Protein AF-A0A7U6KQ03-F1 (afdb_monomer_lite)

Foldseek 3Di:
DDDDDDDDDDDDDDDDDDDDDDPDDPPDPDDADADADDDDDDDDDDDDDDDDDDDDDDDPDDPDPPPPDPPDPPDDFLLNVCLVVLEAEEEEEDFQAQWDDDPNDIDHVNVVLVVVLSVVVRGHYHYHYDPADLVSLVCQQVSVGAKYWDLDDPVSCVVSQKDKDFLLCADDPVQVVVRHDRRGIIIGNHCPRPSNVSSVVSSVD

pLDDT: mean 77.0, std 21.8, range [36.91, 98.31]

Secondary structure (DSSP, 8-state):
-PPP------------------------------------------PPP------------------SS--------HHHHHHHHTEEEEEE--BTTTBEEETTE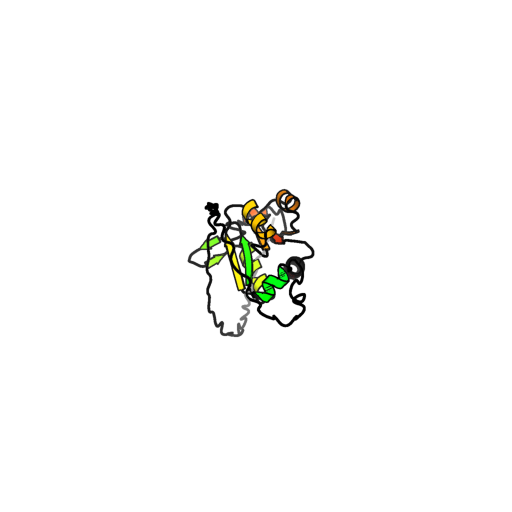EE-HHHHHHHHHHHHHT-EEEEEE-SSHHHHHHHHHHTS-SEEEE---HHHHHHTT-EEEESS-S--HHHHHTT--TT-EEEES-TTSHHHHHHHHHTT-

Structure (mmCIF, N/CA/C/O backbone):
data_AF-A0A7U6KQ03-F1
#
_entry.id   AF-A0A7U6KQ03-F1
#
loop_
_atom_site.group_PDB
_atom_site.id
_atom_site.type_symbol
_atom_site.label_atom_id
_atom_site.label_alt_id
_atom_site.label_comp_id
_atom_site.label_asym_id
_atom_site.label_entity_id
_atom_site.label_seq_id
_atom_site.pdbx_PDB_ins_code
_atom_site.Cartn_x
_atom_site.Cartn_y
_atom_site.Cartn_z
_atom_site.occupancy
_atom_site.B_iso_or_equiv
_atom_site.auth_seq_id
_atom_site.auth_comp_id
_atom_site.auth_asym_id
_atom_site.auth_atom_id
_atom_site.pdbx_PDB_model_num
ATOM 1 N N . MET A 1 1 ? 67.851 2.378 -6.849 1.00 46.31 1 MET A N 1
ATOM 2 C CA . MET A 1 1 ? 66.452 2.675 -6.464 1.00 46.31 1 MET A CA 1
ATOM 3 C C . MET A 1 1 ? 65.839 1.416 -5.860 1.00 46.31 1 MET A C 1
ATOM 5 O O . MET A 1 1 ? 65.639 0.449 -6.582 1.00 46.31 1 MET A O 1
ATOM 9 N N . GLN A 1 2 ? 65.655 1.376 -4.538 1.00 44.69 2 GLN A N 1
ATOM 10 C CA . GLN A 1 2 ? 65.170 0.197 -3.804 1.00 44.69 2 GLN A CA 1
ATOM 11 C C . GLN A 1 2 ? 63.632 0.192 -3.748 1.00 44.69 2 GLN A C 1
ATOM 13 O O . GLN A 1 2 ? 63.026 1.208 -3.416 1.00 44.69 2 GLN A O 1
ATOM 18 N N . ARG A 1 3 ? 62.999 -0.939 -4.092 1.00 46.19 3 ARG A N 1
ATOM 19 C CA . ARG A 1 3 ? 61.542 -1.139 -4.012 1.00 46.19 3 ARG A CA 1
ATOM 20 C C . ARG A 1 3 ? 61.177 -1.735 -2.653 1.00 46.19 3 ARG A C 1
ATOM 22 O O . ARG A 1 3 ? 61.568 -2.858 -2.350 1.00 46.19 3 ARG A O 1
ATOM 29 N N . ILE A 1 4 ? 60.405 -0.997 -1.863 1.00 55.28 4 ILE A N 1
ATOM 30 C CA . ILE A 1 4 ? 59.829 -1.466 -0.600 1.00 55.28 4 ILE A CA 1
ATOM 31 C C . ILE A 1 4 ? 58.509 -2.178 -0.921 1.00 55.28 4 ILE A C 1
ATOM 33 O O . ILE A 1 4 ? 57.612 -1.587 -1.516 1.00 55.28 4 ILE A O 1
ATOM 37 N N . THR A 1 5 ? 58.391 -3.450 -0.541 1.00 54.12 5 THR A N 1
ATOM 38 C CA . THR A 1 5 ? 57.134 -4.213 -0.580 1.00 54.12 5 THR A CA 1
ATOM 39 C C . THR A 1 5 ? 56.598 -4.355 0.840 1.00 54.12 5 THR A C 1
ATOM 41 O O . THR A 1 5 ? 57.303 -4.801 1.742 1.00 54.12 5 THR A O 1
ATOM 44 N N . TYR A 1 6 ? 55.347 -3.953 1.059 1.00 42.94 6 TYR A N 1
ATOM 45 C CA . TYR A 1 6 ? 54.658 -4.116 2.336 1.00 42.94 6 TYR A CA 1
ATOM 46 C C . TYR A 1 6 ? 53.922 -5.461 2.359 1.00 42.94 6 TYR A C 1
ATOM 48 O O . TYR A 1 6 ? 53.115 -5.773 1.486 1.00 42.94 6 TYR A O 1
ATOM 56 N N . ARG A 1 7 ? 54.207 -6.276 3.379 1.00 49.69 7 ARG A N 1
ATOM 57 C CA . ARG A 1 7 ? 53.539 -7.554 3.650 1.00 49.69 7 ARG A CA 1
ATOM 58 C C . ARG A 1 7 ? 52.494 -7.332 4.741 1.00 49.69 7 ARG A C 1
ATOM 60 O O . ARG A 1 7 ? 52.849 -7.157 5.904 1.00 49.69 7 ARG A O 1
ATOM 67 N N . VAL A 1 8 ? 51.214 -7.347 4.381 1.00 49.69 8 VAL A N 1
ATOM 68 C CA . VAL A 1 8 ? 50.107 -7.280 5.348 1.00 49.69 8 VAL A CA 1
ATOM 69 C C . VAL A 1 8 ? 49.938 -8.654 6.007 1.00 49.69 8 VAL A C 1
ATOM 71 O O . VAL A 1 8 ? 49.697 -9.651 5.329 1.00 49.69 8 VAL A O 1
ATOM 74 N N . LYS A 1 9 ? 50.090 -8.722 7.336 1.00 41.62 9 LYS A N 1
ATOM 75 C CA . LYS A 1 9 ? 49.732 -9.890 8.158 1.00 41.62 9 LYS A CA 1
ATOM 76 C C . LYS A 1 9 ? 48.248 -9.795 8.526 1.00 41.62 9 LYS A C 1
ATOM 78 O O . LYS A 1 9 ? 47.875 -8.948 9.330 1.00 41.62 9 LYS A O 1
ATOM 83 N N . GLY A 1 10 ? 47.414 -10.668 7.964 1.00 45.34 10 GLY A N 1
ATOM 84 C CA . GLY A 1 10 ? 46.044 -10.881 8.434 1.00 45.34 10 GLY A CA 1
ATOM 85 C C . GLY A 1 10 ? 46.040 -11.753 9.690 1.00 45.34 10 GLY A C 1
ATOM 86 O O . GLY A 1 10 ? 46.499 -12.891 9.647 1.00 45.34 10 GLY A O 1
ATOM 87 N N . SER A 1 11 ? 45.545 -11.216 10.806 1.00 42.62 11 SER A N 1
ATOM 88 C CA . SER A 1 11 ? 45.249 -11.975 12.026 1.00 42.62 11 SER A CA 1
ATOM 89 C C . SER A 1 11 ? 43.766 -12.337 12.019 1.00 42.62 11 SER A C 1
ATOM 91 O O . SER A 1 11 ? 42.910 -11.462 12.136 1.00 42.62 11 SER A O 1
ATOM 93 N N . ALA A 1 12 ? 43.455 -13.620 11.840 1.00 50.62 12 ALA A N 1
ATOM 94 C CA . ALA A 1 12 ? 42.107 -14.154 11.977 1.00 50.62 12 ALA A CA 1
ATOM 95 C C . ALA A 1 12 ? 41.891 -14.589 13.433 1.00 50.62 12 ALA A C 1
ATOM 97 O O . ALA A 1 12 ? 42.290 -15.683 13.828 1.00 50.62 12 ALA A O 1
ATOM 98 N N . GLN A 1 13 ? 41.259 -13.736 14.240 1.00 46.91 13 GLN A N 1
ATOM 99 C CA . GLN A 1 13 ? 40.722 -14.132 15.542 1.00 46.91 13 GLN A CA 1
ATOM 100 C C . GLN A 1 13 ? 39.220 -14.376 15.406 1.00 46.91 13 GLN A C 1
ATOM 102 O O . GLN A 1 13 ? 38.422 -13.457 15.236 1.00 46.91 13 GLN A O 1
ATOM 107 N N . GLY A 1 14 ? 38.854 -15.658 15.438 1.00 45.94 14 GLY A N 1
ATOM 108 C CA . GLY A 1 14 ? 37.476 -16.124 15.395 1.00 45.94 14 GLY A CA 1
ATOM 109 C C . GLY A 1 14 ? 36.699 -15.717 16.645 1.00 45.94 14 GLY A C 1
ATOM 110 O O . GLY A 1 14 ? 37.046 -16.098 17.761 1.00 45.94 14 GLY A O 1
ATOM 111 N N . ALA A 1 15 ? 35.601 -14.993 16.445 1.00 42.97 15 ALA A N 1
ATOM 112 C CA . ALA A 1 15 ? 34.618 -14.720 17.482 1.00 42.97 15 ALA A CA 1
ATOM 113 C C . ALA A 1 15 ? 33.472 -15.742 17.383 1.00 42.97 15 ALA A C 1
ATOM 115 O O . ALA A 1 15 ? 32.579 -15.622 16.545 1.00 42.97 15 ALA A O 1
ATOM 116 N N . LYS A 1 16 ? 33.485 -16.755 18.259 1.00 46.78 16 LYS A N 1
ATOM 117 C CA . LYS A 1 16 ? 32.329 -17.634 18.503 1.00 46.78 16 LYS A CA 1
ATOM 118 C C . LYS A 1 16 ? 31.210 -16.812 19.155 1.00 46.78 16 LYS A C 1
ATOM 120 O O . LYS A 1 16 ? 31.248 -16.570 20.359 1.00 46.78 16 LYS A O 1
ATOM 125 N N . ARG A 1 17 ? 30.197 -16.398 18.389 1.00 49.91 17 ARG A N 1
ATOM 126 C CA . ARG A 1 17 ? 28.953 -15.846 18.950 1.00 49.91 17 ARG A CA 1
ATOM 127 C C . ARG A 1 17 ? 27.981 -16.987 19.253 1.00 49.91 17 ARG A C 1
ATOM 129 O O . ARG A 1 17 ? 27.523 -17.677 18.350 1.00 49.91 17 ARG A O 1
ATOM 136 N N . ARG A 1 18 ? 27.693 -17.187 20.543 1.00 49.22 18 ARG A N 1
ATOM 137 C CA . ARG A 1 18 ? 26.608 -18.049 21.031 1.00 49.22 18 ARG A CA 1
ATOM 138 C C . ARG A 1 18 ? 25.275 -17.486 20.536 1.00 49.22 18 ARG A C 1
ATOM 140 O O . ARG A 1 18 ? 24.886 -16.393 20.935 1.00 49.22 18 ARG A O 1
ATOM 147 N N . ILE A 1 19 ? 24.583 -18.236 19.685 1.00 52.78 19 ILE A N 1
ATOM 148 C CA . ILE A 1 19 ? 23.190 -17.975 19.328 1.00 52.78 19 ILE A CA 1
ATOM 149 C C . ILE A 1 19 ? 22.332 -18.800 20.284 1.00 52.78 19 ILE A C 1
ATOM 151 O O . ILE A 1 19 ? 22.191 -20.007 20.132 1.00 52.78 19 ILE A O 1
ATOM 155 N N . SER A 1 20 ? 21.786 -18.142 21.298 1.00 51.62 20 SER A N 1
ATOM 156 C CA . SER A 1 20 ? 20.699 -18.681 22.110 1.00 51.62 20 SER A CA 1
ATOM 157 C C . SER A 1 20 ? 19.614 -17.618 22.198 1.00 51.62 20 SER A C 1
ATOM 159 O O . SER A 1 20 ? 19.605 -16.805 23.118 1.00 51.62 20 SER A O 1
ATOM 161 N N . HIS A 1 21 ? 18.724 -17.600 21.207 1.00 52.50 21 HIS A N 1
ATOM 162 C CA . HIS A 1 21 ? 17.460 -16.880 21.288 1.00 52.50 21 HIS A CA 1
ATOM 163 C C . HIS A 1 21 ? 16.314 -17.826 20.925 1.00 52.50 21 HIS A C 1
ATOM 165 O O . HIS A 1 21 ? 16.107 -18.188 19.775 1.00 52.50 21 HIS A O 1
ATOM 171 N N . LEU A 1 22 ? 15.613 -18.235 21.983 1.00 52.00 22 LEU A N 1
ATOM 172 C CA . LEU A 1 22 ? 14.156 -18.268 22.075 1.00 52.00 22 LEU A CA 1
ATOM 173 C C . LEU A 1 22 ? 13.425 -18.922 20.894 1.00 52.00 22 LEU A C 1
ATOM 175 O O . LEU A 1 22 ? 12.918 -18.261 19.991 1.00 52.00 22 LEU A O 1
ATOM 179 N N . LEU A 1 23 ? 13.258 -20.240 20.998 1.00 52.03 23 LEU A N 1
ATOM 180 C CA . LEU A 1 23 ? 12.181 -20.963 20.330 1.00 52.03 23 LEU A CA 1
ATOM 181 C C . LEU A 1 23 ? 10.837 -20.463 20.887 1.00 52.03 23 LEU A C 1
ATOM 183 O O . LEU A 1 23 ? 10.362 -20.932 21.919 1.00 52.03 23 LEU A O 1
ATOM 187 N N . ARG A 1 24 ? 10.233 -19.480 20.214 1.00 47.88 24 ARG A N 1
ATOM 188 C CA . ARG A 1 24 ? 8.837 -19.087 20.433 1.00 47.88 24 ARG A CA 1
ATOM 189 C C . ARG A 1 24 ? 7.956 -19.990 19.559 1.00 47.88 24 ARG A C 1
ATOM 191 O O . ARG A 1 24 ? 8.130 -19.979 18.340 1.00 47.88 24 ARG A O 1
ATOM 198 N N . PRO A 1 25 ? 7.022 -20.774 20.121 1.00 42.50 25 PRO A N 1
ATOM 199 C CA . PRO A 1 25 ? 6.148 -21.615 19.314 1.00 42.50 25 PRO A CA 1
ATOM 200 C C . PRO A 1 25 ? 5.133 -20.733 18.576 1.00 42.50 25 PRO A C 1
ATOM 202 O O . PRO A 1 25 ? 4.207 -20.185 19.171 1.00 42.50 25 PRO A O 1
ATOM 205 N N . SER A 1 26 ? 5.325 -20.582 17.265 1.00 45.88 26 SER A N 1
ATOM 206 C CA . SER A 1 26 ? 4.352 -19.967 16.365 1.00 45.88 26 SER A CA 1
ATOM 207 C C . SER A 1 26 ? 3.216 -20.961 16.129 1.00 45.88 26 SER A C 1
ATOM 209 O O . SER A 1 26 ? 3.353 -21.912 15.360 1.00 45.88 26 SER A O 1
ATOM 211 N N . LYS A 1 27 ? 2.081 -20.765 16.805 1.00 44.09 27 LYS A N 1
ATOM 212 C CA . LYS A 1 27 ? 0.822 -21.412 16.422 1.00 44.09 27 LYS A CA 1
ATOM 213 C C . LYS A 1 27 ? 0.292 -20.704 15.171 1.00 44.09 27 LYS A C 1
ATOM 215 O O . LYS A 1 27 ? -0.550 -19.821 15.256 1.00 44.09 27 LYS A O 1
ATOM 220 N N . ARG A 1 28 ? 0.857 -21.058 14.014 1.00 42.09 28 ARG A N 1
ATOM 221 C CA . ARG A 1 28 ? 0.379 -20.663 12.683 1.00 42.09 28 ARG A CA 1
ATOM 222 C C . ARG A 1 28 ? -0.914 -21.411 12.367 1.00 42.09 28 ARG A C 1
ATOM 224 O O . ARG A 1 28 ? -0.893 -22.626 12.204 1.00 42.09 28 ARG A O 1
ATOM 231 N N . LEU A 1 29 ? -2.001 -20.674 12.193 1.00 43.81 29 LEU A N 1
ATOM 232 C CA . LEU A 1 29 ? -3.137 -21.089 11.375 1.00 43.81 29 LEU A CA 1
ATOM 233 C C . LEU A 1 29 ? -3.261 -20.029 10.277 1.00 43.81 29 LEU A C 1
ATOM 235 O O . LEU A 1 29 ? -3.821 -18.962 10.483 1.00 43.81 29 LEU A O 1
ATOM 239 N N . LEU A 1 30 ? -2.603 -20.293 9.146 1.00 45.84 30 LEU A N 1
ATOM 240 C CA . LEU A 1 30 ? -2.584 -19.426 7.969 1.00 45.84 30 LEU A CA 1
ATOM 241 C C . LEU A 1 30 ? -3.843 -19.700 7.148 1.00 45.84 30 LEU A C 1
ATOM 243 O O . LEU A 1 30 ? -3.978 -20.781 6.578 1.00 45.84 30 LEU A O 1
ATOM 247 N N . ASN A 1 31 ? -4.752 -18.733 7.078 1.00 41.16 31 ASN A N 1
ATOM 248 C CA . ASN A 1 31 ? -5.892 -18.778 6.170 1.00 41.16 31 ASN A CA 1
ATOM 249 C C . ASN A 1 31 ? -5.848 -17.541 5.267 1.00 41.16 31 ASN A C 1
ATOM 251 O O . ASN A 1 31 ? -6.398 -16.495 5.597 1.00 41.16 31 ASN A O 1
ATOM 255 N N . THR A 1 32 ? -5.142 -17.649 4.142 1.00 43.84 32 THR A N 1
ATOM 256 C CA . THR A 1 32 ? -4.996 -16.557 3.173 1.00 43.84 32 THR A CA 1
ATOM 257 C C . THR A 1 32 ? -5.882 -16.852 1.965 1.00 43.84 32 THR A C 1
ATOM 259 O O . THR A 1 32 ? -5.526 -17.661 1.110 1.00 43.84 32 THR A O 1
ATOM 262 N N . LYS A 1 33 ? -7.050 -16.203 1.879 1.00 42.34 33 LYS A N 1
ATOM 263 C CA . LYS A 1 33 ? -7.886 -16.200 0.668 1.00 42.34 33 LYS A CA 1
ATOM 264 C C . LYS A 1 33 ? -7.481 -15.032 -0.231 1.00 42.34 33 LYS A C 1
ATOM 266 O O . LYS A 1 33 ? -7.812 -13.889 0.062 1.00 42.34 33 LYS A O 1
ATOM 271 N N . SER A 1 34 ? -6.818 -15.312 -1.348 1.00 43.97 34 SER A N 1
ATOM 272 C CA . SER A 1 34 ? -6.672 -14.362 -2.453 1.00 43.97 34 SER A CA 1
ATOM 273 C C . SER A 1 34 ? -7.917 -14.427 -3.343 1.00 43.97 34 SER A C 1
ATOM 275 O O . SER A 1 34 ? -8.242 -15.471 -3.900 1.00 43.97 34 SER A O 1
ATOM 277 N N . ASN A 1 35 ? -8.638 -13.313 -3.483 1.00 54.25 35 ASN A N 1
ATOM 278 C CA . ASN A 1 35 ? -9.719 -13.187 -4.462 1.00 54.25 35 ASN A CA 1
ATOM 279 C C . ASN A 1 35 ? -9.324 -12.113 -5.476 1.00 54.25 35 ASN A C 1
ATOM 281 O O . ASN A 1 35 ? -9.243 -10.931 -5.144 1.00 54.25 35 ASN A O 1
ATOM 285 N N . ILE A 1 36 ? -9.056 -12.535 -6.711 1.00 54.88 36 ILE A N 1
ATOM 286 C CA . ILE A 1 36 ? -8.901 -11.633 -7.853 1.00 54.88 36 ILE A CA 1
ATOM 287 C C . ILE A 1 36 ? -10.286 -11.036 -8.129 1.00 54.88 36 ILE A C 1
ATOM 289 O O . ILE A 1 36 ? -11.220 -11.761 -8.471 1.00 54.88 36 ILE A O 1
ATOM 293 N N . VAL A 1 37 ? -10.446 -9.725 -7.943 1.00 51.91 37 VAL A N 1
ATOM 294 C CA . VAL A 1 37 ? -11.733 -9.050 -8.155 1.00 51.91 37 VAL A CA 1
ATOM 295 C C . VAL A 1 37 ? -11.919 -8.800 -9.652 1.00 51.91 37 VAL A C 1
ATOM 297 O O . VAL A 1 37 ? -11.291 -7.912 -10.223 1.00 51.91 37 VAL A O 1
ATOM 300 N N . SER A 1 38 ? -12.780 -9.595 -10.292 1.00 42.44 38 SER A N 1
ATOM 301 C CA . SER A 1 38 ? -13.231 -9.360 -11.670 1.00 42.44 38 SER A CA 1
ATOM 302 C C . SER A 1 38 ? -14.426 -8.405 -11.681 1.00 42.44 38 SER A C 1
ATOM 304 O O . SER A 1 38 ? -15.397 -8.603 -10.955 1.00 42.44 38 SER A O 1
ATOM 306 N N . SER A 1 39 ? -14.369 -7.364 -12.508 1.00 41.59 39 SER A N 1
ATOM 307 C CA . SER A 1 39 ? -15.456 -6.401 -12.694 1.00 41.59 39 SER A CA 1
ATOM 308 C C . SER A 1 39 ? -16.439 -6.884 -13.765 1.00 41.59 39 SER A C 1
ATOM 310 O O . SER A 1 39 ? -16.107 -6.870 -14.950 1.00 41.59 39 SER A O 1
ATOM 312 N N . THR A 1 40 ? -17.662 -7.237 -13.373 1.00 49.06 40 THR A N 1
ATOM 313 C CA . THR A 1 40 ? -18.810 -7.388 -14.287 1.00 49.06 40 THR A CA 1
ATOM 314 C C . THR A 1 40 ? -19.923 -6.419 -13.890 1.00 49.06 40 THR A C 1
ATOM 316 O O . THR A 1 40 ? -20.260 -6.357 -12.705 1.00 49.06 40 THR A O 1
ATOM 319 N N . PRO A 1 41 ? -20.509 -5.663 -14.836 1.00 43.91 41 PRO A N 1
ATOM 320 C CA . PRO A 1 41 ? -21.593 -4.745 -14.542 1.00 43.91 41 PRO A CA 1
ATOM 321 C C . PRO A 1 41 ? -22.956 -5.447 -14.482 1.00 43.91 41 PRO A C 1
ATOM 323 O O . PRO A 1 41 ? -23.230 -6.451 -15.135 1.00 43.91 41 PRO A O 1
ATOM 326 N N . THR A 1 42 ? -23.792 -4.833 -13.659 1.00 44.12 42 THR A N 1
ATOM 327 C CA . THR A 1 42 ? -25.204 -5.036 -13.350 1.00 44.12 42 THR A CA 1
ATOM 328 C C . THR A 1 42 ? -26.131 -5.119 -14.567 1.00 44.12 42 THR A C 1
ATOM 330 O O . THR A 1 42 ? -26.085 -4.274 -15.457 1.00 44.12 42 THR A O 1
ATOM 333 N N . ALA A 1 43 ? -27.086 -6.055 -14.525 1.00 36.91 43 ALA A N 1
ATOM 334 C CA . ALA A 1 43 ? -28.309 -6.001 -15.323 1.00 36.91 43 ALA A CA 1
ATOM 335 C C . ALA A 1 43 ? -29.524 -5.941 -14.386 1.00 36.91 43 ALA A C 1
ATOM 337 O O . ALA A 1 43 ? -29.794 -6.856 -13.609 1.00 36.91 43 ALA A O 1
ATOM 338 N N . SER A 1 44 ? -30.220 -4.809 -14.436 1.00 53.25 44 SER A N 1
ATOM 339 C CA . SER A 1 44 ? -31.438 -4.492 -13.700 1.00 53.25 44 SER A CA 1
ATOM 340 C C . SER A 1 44 ? -32.669 -5.084 -14.397 1.00 53.25 44 SER A C 1
ATOM 342 O O . SER A 1 44 ? -32.860 -4.930 -15.602 1.00 53.25 44 SER A O 1
ATOM 344 N N . GLY A 1 45 ? -33.537 -5.745 -13.626 1.00 40.34 45 GLY A N 1
ATOM 345 C CA . GLY A 1 45 ? -34.757 -6.388 -14.116 1.00 40.34 45 GLY A CA 1
ATOM 346 C C . GLY A 1 45 ? -36.014 -5.936 -13.370 1.00 40.34 45 GLY A C 1
ATOM 347 O O . GLY A 1 45 ? -36.397 -6.549 -12.389 1.00 40.34 45 GLY A O 1
ATOM 348 N N . ARG A 1 46 ? -36.629 -4.860 -13.880 1.00 40.12 46 ARG A N 1
ATOM 349 C CA . ARG A 1 46 ? -38.074 -4.529 -13.944 1.00 40.12 46 ARG A CA 1
ATOM 350 C C . ARG A 1 46 ? -38.967 -4.751 -12.704 1.00 40.12 46 ARG A C 1
ATOM 352 O O . ARG A 1 46 ? -39.414 -5.852 -12.407 1.00 40.12 46 ARG A O 1
ATOM 359 N N . PHE A 1 47 ? -39.397 -3.629 -12.121 1.00 44.78 47 PHE A N 1
ATOM 360 C CA . PHE A 1 47 ? -40.561 -3.529 -11.237 1.00 44.78 47 PHE A CA 1
ATOM 361 C C . PHE A 1 47 ? -41.872 -3.783 -11.999 1.00 44.78 47 PHE A C 1
ATOM 363 O O . PHE A 1 47 ? -42.194 -3.065 -12.948 1.00 44.78 47 PHE A O 1
ATOM 370 N N . ALA A 1 48 ? -42.663 -4.752 -11.537 1.00 47.22 48 ALA A N 1
ATOM 371 C CA . ALA A 1 48 ? -44.051 -4.936 -11.945 1.00 47.22 48 ALA A CA 1
ATOM 372 C C . ALA A 1 48 ? -44.994 -4.284 -10.919 1.00 47.22 48 ALA A C 1
ATOM 374 O O . ALA A 1 48 ? -44.992 -4.624 -9.736 1.00 47.22 48 ALA A O 1
ATOM 375 N N . ARG A 1 49 ? -45.814 -3.337 -11.390 1.00 54.56 49 ARG A N 1
ATOM 376 C CA . ARG A 1 49 ? -46.960 -2.775 -10.662 1.00 54.56 49 ARG A CA 1
ATOM 377 C C . ARG A 1 49 ? -47.978 -3.876 -10.370 1.00 54.56 49 ARG A C 1
ATOM 379 O O . ARG A 1 49 ? -48.490 -4.479 -11.307 1.00 54.56 49 ARG A O 1
ATOM 386 N N . THR A 1 50 ? -48.413 -3.997 -9.121 1.00 51.00 50 THR A N 1
ATOM 387 C CA . THR A 1 50 ? -49.764 -4.482 -8.818 1.00 51.00 50 THR A CA 1
ATOM 388 C C . THR A 1 50 ? -50.411 -3.578 -7.774 1.00 51.00 50 THR A C 1
ATOM 390 O O . THR A 1 50 ? -49.860 -3.295 -6.715 1.00 51.00 50 THR A O 1
ATOM 393 N N . LYS A 1 51 ? -51.581 -3.047 -8.137 1.00 52.12 51 LYS A N 1
ATOM 394 C CA . LYS A 1 51 ? -52.493 -2.343 -7.240 1.00 52.12 51 LYS A CA 1
ATOM 395 C C . LYS A 1 51 ? -53.315 -3.404 -6.519 1.00 52.12 51 LYS A C 1
ATOM 397 O O . LYS A 1 51 ? -54.007 -4.135 -7.221 1.00 52.12 51 LYS A O 1
ATOM 402 N N . LYS A 1 52 ? -53.318 -3.434 -5.182 1.00 48.69 52 LYS A N 1
ATOM 403 C CA . LYS A 1 52 ? -54.466 -3.898 -4.383 1.00 48.69 52 LYS A CA 1
ATOM 404 C C . LYS A 1 52 ? -54.544 -3.133 -3.060 1.00 48.69 52 LYS A C 1
ATOM 406 O O . LYS A 1 52 ? -53.649 -3.201 -2.228 1.00 48.69 52 LYS A O 1
ATOM 411 N N . LEU A 1 53 ? -55.636 -2.385 -2.930 1.00 56.12 53 LEU A N 1
ATOM 412 C CA . LEU A 1 53 ? -56.231 -1.930 -1.678 1.00 56.12 53 LEU A CA 1
ATOM 413 C C . LEU A 1 53 ? -56.797 -3.149 -0.945 1.00 56.12 53 LEU A C 1
ATOM 415 O O . LEU A 1 53 ? -57.564 -3.884 -1.562 1.00 56.12 53 LEU A O 1
ATOM 419 N N . ALA A 1 54 ? -56.487 -3.314 0.341 1.00 51.78 54 ALA A N 1
ATOM 420 C CA . ALA A 1 54 ? -57.432 -3.838 1.328 1.00 51.78 54 ALA A CA 1
ATOM 421 C C . ALA A 1 54 ? -56.890 -3.695 2.760 1.00 51.78 54 ALA A C 1
ATOM 423 O O . ALA A 1 54 ? -55.878 -4.283 3.119 1.00 51.78 54 ALA A O 1
ATOM 424 N N . GLN A 1 55 ? -57.662 -2.933 3.533 1.00 48.34 55 GLN A N 1
ATOM 425 C CA . GLN A 1 55 ? -58.066 -3.178 4.918 1.00 48.34 55 GLN A CA 1
ATOM 426 C C . GLN A 1 55 ? -57.014 -3.134 6.035 1.00 48.34 55 GLN A C 1
ATOM 428 O O . GLN A 1 55 ? -56.222 -4.035 6.279 1.00 48.34 55 GLN A O 1
ATOM 433 N N . VAL A 1 56 ? -57.149 -2.034 6.771 1.00 58.84 56 VAL A N 1
ATOM 434 C CA . VAL A 1 56 ? -56.574 -1.706 8.068 1.00 58.84 56 VAL A CA 1
ATOM 435 C C . VAL A 1 56 ? -57.191 -2.615 9.134 1.00 58.84 56 VAL A C 1
ATOM 437 O O . VAL A 1 56 ? -58.390 -2.537 9.392 1.00 58.84 56 VAL A O 1
ATOM 440 N N . SER A 1 57 ? -56.374 -3.443 9.779 1.00 55.09 57 SER A N 1
ATOM 441 C CA . SER A 1 57 ? -56.686 -4.033 11.082 1.00 55.09 57 SER A CA 1
ATOM 442 C C . SER A 1 57 ? -55.727 -3.449 12.112 1.00 55.09 57 SER A C 1
ATOM 444 O O . SER A 1 57 ? -54.513 -3.637 12.036 1.00 55.09 57 SER A O 1
ATOM 446 N N . SER A 1 58 ? -56.299 -2.684 13.033 1.00 56.09 58 SER A N 1
ATOM 447 C CA . SER A 1 58 ? -55.644 -1.938 14.099 1.00 56.09 58 SER A CA 1
ATOM 448 C C . SER A 1 58 ? -54.808 -2.844 15.007 1.00 56.09 58 SER A C 1
ATOM 450 O O . SER A 1 58 ? -55.354 -3.616 15.791 1.00 56.09 58 SER A O 1
ATOM 452 N N . ILE A 1 59 ? -53.483 -2.708 14.945 1.00 58.69 59 ILE A N 1
ATOM 453 C CA . ILE A 1 59 ? -52.576 -3.176 15.995 1.00 58.69 59 ILE A CA 1
ATOM 454 C C . ILE A 1 59 ? -52.203 -1.940 16.808 1.00 58.69 59 ILE A C 1
ATOM 456 O O . ILE A 1 59 ? -51.533 -1.037 16.307 1.00 58.69 59 ILE A O 1
ATOM 460 N N . ALA A 1 60 ? -52.668 -1.884 18.056 1.00 58.22 60 ALA A N 1
ATOM 461 C CA . ALA A 1 60 ? -52.213 -0.911 19.038 1.00 58.22 60 ALA A CA 1
ATOM 462 C C . ALA A 1 60 ? -50.744 -1.209 19.379 1.00 58.22 60 ALA A C 1
ATOM 464 O O . ALA A 1 60 ? -50.439 -1.987 20.279 1.00 58.22 60 ALA A O 1
ATOM 465 N N . LEU A 1 61 ? -49.826 -0.628 18.606 1.00 53.94 61 LEU A N 1
ATOM 466 C CA . LEU A 1 61 ? -48.407 -0.618 18.930 1.00 53.94 61 LEU A CA 1
ATOM 467 C C . LEU A 1 61 ? -48.194 0.434 20.015 1.00 53.94 61 LEU A C 1
ATOM 469 O O . LEU A 1 61 ? -48.420 1.623 19.788 1.00 53.94 61 LEU A O 1
ATOM 473 N N . LEU A 1 62 ? -47.778 -0.027 21.195 1.00 53.66 62 LEU A N 1
ATOM 474 C CA . LEU A 1 62 ? -47.200 0.810 22.238 1.00 53.66 62 LEU A CA 1
ATOM 475 C C . LEU A 1 62 ? -46.258 1.830 21.592 1.00 53.66 62 LEU A C 1
ATOM 477 O O . LEU A 1 62 ? -45.301 1.459 20.911 1.00 53.66 62 LEU A O 1
ATOM 481 N N . SER A 1 63 ? -46.558 3.110 21.794 1.00 57.25 63 SER A N 1
ATOM 482 C CA . SER A 1 63 ? -45.779 4.245 21.315 1.00 57.25 63 SER A CA 1
ATOM 483 C C . SER A 1 63 ? -44.452 4.328 22.072 1.00 57.25 63 SER A C 1
ATOM 485 O O . SER A 1 63 ? -44.247 5.193 22.921 1.00 57.25 63 SER A O 1
ATOM 487 N N . LEU A 1 64 ? -43.542 3.404 21.780 1.00 57.50 64 LEU A N 1
ATOM 488 C CA . LEU A 1 64 ? -42.123 3.628 21.985 1.00 57.50 64 LEU A CA 1
ATOM 489 C C . LEU A 1 64 ? -41.709 4.670 20.939 1.00 57.50 64 LEU A C 1
ATOM 491 O O . LEU A 1 64 ? -41.948 4.445 19.748 1.00 57.50 64 LEU A O 1
ATOM 495 N N . PRO A 1 65 ? -41.119 5.812 21.327 1.00 53.91 65 PRO A N 1
ATOM 496 C CA . PRO A 1 65 ? -40.538 6.722 20.359 1.00 53.91 65 PRO A CA 1
ATOM 497 C C . PRO A 1 65 ? -39.400 5.975 19.657 1.00 53.91 65 PRO A C 1
ATOM 499 O O . PRO A 1 65 ? -38.289 5.875 20.169 1.00 53.91 65 PRO A O 1
ATOM 502 N N . ALA A 1 66 ? -39.669 5.438 18.467 1.00 55.94 66 ALA A N 1
ATOM 503 C CA . ALA A 1 66 ? -38.689 4.783 17.601 1.00 55.94 66 ALA A CA 1
ATOM 504 C C . ALA A 1 66 ? -37.709 5.797 16.968 1.00 55.94 66 ALA A C 1
ATOM 506 O O . ALA A 1 66 ? -37.285 5.652 15.827 1.00 55.94 66 ALA A O 1
ATOM 507 N N . GLN A 1 67 ? -37.345 6.846 17.709 1.00 49.69 67 GLN A N 1
ATOM 508 C CA . GLN A 1 67 ? -36.356 7.856 17.332 1.00 49.69 67 GLN A CA 1
ATOM 509 C C . GLN A 1 67 ? -34.959 7.519 17.881 1.00 49.69 67 GLN A C 1
ATOM 511 O O . GLN A 1 67 ? -34.110 8.392 18.011 1.00 49.69 67 GLN A O 1
ATOM 516 N N . SER A 1 68 ? -34.699 6.258 18.233 1.00 50.88 68 SER A N 1
ATOM 517 C CA . SER A 1 68 ? -33.414 5.814 18.792 1.00 50.88 68 SER A CA 1
ATOM 518 C C . SER A 1 68 ? -32.801 4.671 17.991 1.00 50.88 68 SER A C 1
ATOM 520 O O . SER A 1 68 ? -32.516 3.622 18.546 1.00 50.88 68 SER A O 1
ATOM 522 N N . LEU A 1 69 ? -32.610 4.858 16.679 1.00 48.81 69 LEU A N 1
ATOM 523 C CA . LEU A 1 69 ? -31.496 4.232 15.941 1.00 48.81 69 LEU A CA 1
ATOM 524 C C . LEU A 1 69 ? -31.283 4.841 14.543 1.00 48.81 69 LEU A C 1
ATOM 526 O O . LEU A 1 69 ? -30.948 4.149 13.591 1.00 48.81 69 LEU A O 1
ATOM 530 N N . THR A 1 70 ? -31.467 6.149 14.387 1.00 49.62 70 THR A N 1
ATOM 531 C CA . THR A 1 70 ? -30.925 6.870 13.225 1.00 49.62 70 THR A CA 1
ATOM 532 C C . THR A 1 70 ? -29.716 7.675 13.679 1.00 49.62 70 THR A C 1
ATOM 534 O O . THR A 1 70 ? -29.654 8.891 13.502 1.00 49.62 70 THR A O 1
ATOM 537 N N . THR A 1 71 ? -28.746 7.015 14.319 1.00 48.34 71 THR A N 1
ATOM 538 C CA . THR A 1 71 ? -27.382 7.544 14.390 1.00 48.34 71 THR A CA 1
ATOM 539 C C . THR A 1 71 ? -26.848 7.579 12.967 1.00 48.34 71 THR A C 1
ATOM 541 O O . THR A 1 71 ? -26.380 6.579 12.441 1.00 48.34 71 THR A O 1
ATOM 544 N N . MET A 1 72 ? -27.107 8.724 12.340 1.00 44.38 72 MET A N 1
ATOM 545 C CA . MET A 1 72 ? -26.259 9.520 11.467 1.00 44.38 72 MET A CA 1
ATOM 546 C C . MET A 1 72 ? -25.225 8.763 10.641 1.00 44.38 72 MET A C 1
ATOM 548 O O . MET A 1 72 ? -24.442 7.980 11.154 1.00 44.38 72 MET A O 1
ATOM 552 N N . ASN A 1 73 ? -25.183 9.124 9.362 1.00 51.12 73 ASN A N 1
ATOM 553 C CA . ASN A 1 73 ? -24.242 8.743 8.310 1.00 51.12 73 ASN A CA 1
ATOM 554 C C . ASN A 1 73 ? -22.764 9.094 8.645 1.00 51.12 73 ASN A C 1
ATOM 556 O O . ASN A 1 73 ? -22.054 9.699 7.840 1.00 51.12 73 ASN A O 1
ATOM 560 N N . THR A 1 74 ? -22.291 8.793 9.854 1.00 56.44 74 THR A N 1
ATOM 561 C CA . THR A 1 74 ? -20.925 9.015 10.301 1.00 56.44 74 THR A CA 1
ATOM 562 C C . THR A 1 74 ? -20.061 7.975 9.612 1.00 56.44 74 THR A C 1
ATOM 564 O O . THR A 1 74 ? -20.077 6.787 9.925 1.00 56.44 74 THR A O 1
ATOM 567 N N . LYS A 1 75 ? -19.325 8.426 8.597 1.00 67.12 75 LYS A N 1
ATOM 568 C CA . LYS A 1 75 ? -18.322 7.606 7.929 1.00 67.12 75 LYS A CA 1
ATOM 569 C C . LYS A 1 75 ? -17.324 7.132 8.988 1.00 67.12 75 LYS A C 1
ATOM 571 O O . LYS A 1 75 ? -16.522 7.929 9.474 1.00 67.12 75 LYS A O 1
ATOM 576 N N . VAL A 1 76 ? -17.405 5.855 9.360 1.00 78.50 76 VAL A N 1
ATOM 577 C CA . VAL A 1 76 ? -16.434 5.214 10.250 1.00 78.50 76 VAL A CA 1
ATOM 578 C C . VAL A 1 76 ? -15.057 5.347 9.599 1.00 78.50 76 VAL A C 1
ATOM 580 O O . VAL A 1 76 ? -14.915 5.145 8.389 1.00 78.50 76 VAL A O 1
ATOM 583 N N . SER A 1 77 ? -14.056 5.776 10.370 1.00 87.94 77 SER A N 1
ATOM 584 C CA . SER A 1 77 ? -12.698 5.943 9.847 1.00 87.94 77 SER A CA 1
ATOM 585 C C . SER A 1 77 ? -12.117 4.591 9.428 1.00 87.94 77 SER A C 1
ATOM 587 O O . SER A 1 77 ? -12.465 3.562 10.011 1.00 87.94 77 SER A O 1
ATOM 589 N N . ALA A 1 78 ? -11.208 4.579 8.445 1.00 91.06 78 ALA A N 1
ATOM 590 C CA . ALA A 1 78 ? -10.585 3.332 7.997 1.00 91.06 78 ALA A CA 1
ATOM 591 C C . ALA A 1 78 ? -9.857 2.640 9.159 1.00 91.06 78 ALA A C 1
ATOM 593 O O . ALA A 1 78 ? -10.044 1.450 9.381 1.00 91.06 78 ALA A O 1
ATOM 594 N N . TYR A 1 79 ? -9.144 3.403 9.996 1.00 94.25 79 TYR A N 1
ATOM 595 C CA . TYR A 1 79 ? -8.544 2.870 11.220 1.00 94.25 79 TYR A CA 1
ATOM 596 C C . TYR A 1 79 ? -9.546 2.140 12.126 1.00 94.25 79 TYR A C 1
ATOM 598 O O . TYR A 1 79 ? -9.276 1.022 12.555 1.00 94.25 79 TYR A O 1
ATOM 606 N N . ALA A 1 80 ? -10.695 2.753 12.429 1.00 92.50 80 ALA A N 1
ATOM 607 C CA . ALA A 1 80 ? -11.686 2.125 13.297 1.00 92.50 80 ALA A CA 1
ATOM 608 C C . ALA A 1 80 ? -12.235 0.835 12.674 1.00 92.50 80 ALA A C 1
ATOM 610 O O . ALA A 1 80 ? -12.359 -0.162 13.378 1.00 92.50 80 ALA A O 1
ATOM 611 N N . ASN A 1 81 ? -12.480 0.823 11.361 1.00 93.44 81 ASN A N 1
ATOM 612 C CA . ASN A 1 81 ? -12.890 -0.390 10.654 1.00 93.44 81 ASN A CA 1
ATOM 613 C C . ASN A 1 81 ? -11.840 -1.502 10.756 1.00 93.44 81 ASN A C 1
ATOM 615 O O . ASN A 1 81 ? -12.195 -2.621 11.113 1.00 93.44 81 ASN A O 1
ATOM 619 N N . VAL A 1 82 ? -10.561 -1.195 10.523 1.00 96.69 82 VAL A N 1
ATOM 620 C CA . VAL A 1 82 ? -9.461 -2.172 10.607 1.00 96.69 82 VAL A CA 1
ATOM 621 C C . VAL A 1 82 ? -9.354 -2.770 12.008 1.00 96.69 82 VAL A C 1
ATOM 623 O O . VAL A 1 82 ? -9.254 -3.986 12.150 1.00 96.69 82 VAL A O 1
ATOM 626 N N . MET A 1 83 ? -9.421 -1.936 13.051 1.00 96.25 83 MET A N 1
ATOM 627 C CA . MET A 1 83 ? -9.366 -2.410 14.439 1.00 96.25 83 MET A CA 1
ATOM 628 C C . MET A 1 83 ? -10.592 -3.257 14.808 1.00 96.25 83 MET A C 1
ATOM 630 O O . MET A 1 83 ? -10.457 -4.251 15.513 1.00 96.25 83 MET A O 1
ATOM 634 N N . LEU A 1 84 ? -11.788 -2.889 14.330 1.00 94.94 84 LEU A N 1
ATOM 635 C CA . LEU A 1 84 ? -13.023 -3.638 14.588 1.00 94.94 84 LEU A CA 1
ATOM 636 C C . LEU A 1 84 ? -13.057 -4.983 13.853 1.00 94.94 84 LEU A C 1
ATOM 638 O O . LEU A 1 84 ? -13.537 -5.970 14.402 1.00 94.94 84 LEU A O 1
ATOM 642 N N . GLN A 1 85 ? -12.569 -5.026 12.613 1.00 95.75 85 GLN A N 1
ATOM 643 C CA . GLN A 1 85 ? -12.536 -6.235 11.784 1.00 95.75 85 GLN A CA 1
ATOM 644 C C . GLN A 1 85 ? -11.294 -7.098 12.030 1.00 95.75 85 GLN A C 1
ATOM 646 O O . GLN A 1 85 ? -11.187 -8.189 11.469 1.00 95.75 85 GLN A O 1
ATOM 651 N N . ASN A 1 86 ? -10.343 -6.604 12.826 1.00 97.81 86 ASN A N 1
ATOM 652 C CA . ASN A 1 86 ? -9.034 -7.212 13.041 1.00 97.81 86 ASN A CA 1
ATOM 653 C C . ASN A 1 86 ? -8.294 -7.546 11.730 1.00 97.81 86 ASN A C 1
ATOM 655 O O . ASN A 1 86 ? -7.539 -8.511 11.662 1.00 97.81 86 ASN A O 1
ATOM 659 N N . THR A 1 87 ? -8.549 -6.785 10.664 1.00 98.25 87 THR A N 1
ATOM 660 C CA . THR A 1 87 ? -8.039 -7.068 9.319 1.00 98.25 87 THR A CA 1
ATOM 661 C C . THR A 1 87 ? -7.727 -5.765 8.595 1.00 98.25 87 THR A C 1
ATOM 663 O O . THR A 1 87 ? -8.582 -4.890 8.497 1.00 98.25 87 THR A O 1
ATOM 666 N N . LEU A 1 88 ? -6.520 -5.653 8.044 1.00 98.25 88 LEU A N 1
ATOM 667 C CA . LEU A 1 88 ? -6.078 -4.574 7.167 1.00 98.25 88 LEU A CA 1
ATOM 668 C C . LEU A 1 88 ? -6.259 -4.991 5.702 1.00 98.25 88 LEU A C 1
ATOM 670 O O . LEU A 1 88 ? -5.540 -5.858 5.195 1.00 98.25 88 LEU A O 1
ATOM 674 N N . THR A 1 89 ? -7.211 -4.370 5.004 1.00 98.25 89 THR A N 1
ATOM 675 C CA . THR A 1 89 ? -7.453 -4.623 3.580 1.00 98.25 89 THR A CA 1
ATOM 676 C C . THR A 1 89 ? -6.605 -3.706 2.708 1.00 98.25 89 THR A C 1
ATOM 678 O O . THR A 1 89 ? -6.649 -2.481 2.824 1.00 98.25 89 THR A O 1
ATOM 681 N N . ILE A 1 90 ? -5.862 -4.293 1.773 1.00 98.00 90 ILE A N 1
ATOM 682 C CA . ILE A 1 90 ? -4.862 -3.582 0.975 1.00 98.00 90 ILE A CA 1
ATOM 683 C C . ILE A 1 90 ? -5.208 -3.695 -0.498 1.00 98.00 90 ILE A C 1
ATOM 685 O O . ILE A 1 90 ? -5.311 -4.799 -1.027 1.00 98.00 90 ILE A O 1
ATOM 689 N N . ALA A 1 91 ? -5.319 -2.560 -1.180 1.00 98.25 91 ALA A N 1
ATOM 690 C CA . ALA A 1 91 ? -5.378 -2.513 -2.632 1.00 98.25 91 ALA A CA 1
ATOM 69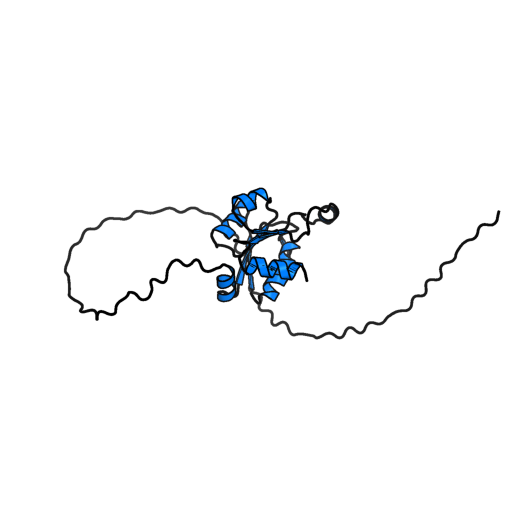1 C C . ALA A 1 91 ? -3.962 -2.465 -3.217 1.00 98.25 91 ALA A C 1
ATOM 693 O O . ALA A 1 91 ? -3.291 -1.439 -3.137 1.00 98.25 91 ALA A O 1
ATOM 694 N N . ALA A 1 92 ? -3.495 -3.565 -3.799 1.00 97.81 92 ALA A N 1
ATOM 695 C CA . ALA A 1 92 ? -2.152 -3.667 -4.361 1.00 97.81 92 ALA A CA 1
ATOM 696 C C . ALA A 1 92 ? -2.187 -3.802 -5.885 1.00 97.81 92 ALA A C 1
ATOM 698 O O . ALA A 1 92 ? -3.043 -4.497 -6.430 1.00 97.81 92 ALA A O 1
ATOM 699 N N . VAL A 1 93 ? -1.226 -3.185 -6.570 1.00 97.75 93 VAL A N 1
ATOM 700 C CA . VAL A 1 93 ? -0.948 -3.480 -7.984 1.00 97.75 93 VAL A CA 1
ATOM 701 C C . VAL A 1 93 ? 0.253 -4.421 -8.050 1.00 97.75 93 VAL A C 1
ATOM 703 O O . VAL A 1 93 ? 1.278 -4.099 -7.440 1.00 97.75 93 VAL A O 1
ATOM 706 N N . PRO A 1 94 ? 0.152 -5.577 -8.735 1.00 96.00 94 PRO A N 1
ATOM 707 C CA . PRO A 1 94 ? 1.266 -6.507 -8.857 1.00 96.00 94 PRO A CA 1
ATOM 708 C C . PRO A 1 94 ? 2.511 -5.865 -9.476 1.00 96.00 94 PRO A C 1
ATOM 710 O O . PRO A 1 94 ? 2.415 -5.087 -10.424 1.00 96.00 94 PRO A O 1
ATOM 713 N N . GLY A 1 95 ? 3.675 -6.216 -8.945 1.00 93.25 95 GLY A N 1
ATOM 714 C CA . GLY A 1 95 ? 4.972 -5.740 -9.406 1.00 93.25 95 GLY A CA 1
ATOM 715 C C . GLY A 1 95 ? 6.091 -6.168 -8.461 1.00 93.25 95 GLY A C 1
ATOM 716 O O . GLY A 1 95 ? 5.858 -6.398 -7.275 1.00 93.25 95 GLY A O 1
ATOM 717 N N . ASP A 1 96 ? 7.316 -6.230 -8.978 1.00 89.50 96 ASP A N 1
ATOM 718 C CA . ASP A 1 96 ? 8.472 -6.798 -8.266 1.00 89.50 96 ASP A CA 1
ATOM 719 C C . ASP A 1 96 ? 8.762 -6.101 -6.926 1.00 89.50 96 ASP A C 1
ATOM 721 O O . ASP A 1 96 ? 9.225 -6.714 -5.966 1.00 89.50 96 ASP A O 1
ATOM 725 N N . SER A 1 97 ? 8.455 -4.805 -6.829 1.00 93.31 97 SER A N 1
ATOM 726 C CA . SER A 1 97 ? 8.699 -4.011 -5.618 1.00 93.31 97 SER A CA 1
ATOM 727 C C . SER A 1 97 ? 7.452 -3.741 -4.779 1.00 93.31 97 SER A C 1
ATOM 729 O O . SER A 1 97 ? 7.583 -3.366 -3.616 1.00 93.31 97 SER A O 1
ATOM 731 N N . THR A 1 98 ? 6.252 -3.893 -5.342 1.00 95.44 98 THR A N 1
ATOM 732 C CA . THR A 1 98 ? 4.990 -3.765 -4.603 1.00 95.44 98 THR A CA 1
ATOM 733 C C . THR A 1 98 ? 4.631 -5.112 -4.003 1.00 95.44 98 THR A C 1
ATOM 735 O O . THR A 1 98 ? 4.833 -5.326 -2.810 1.00 95.44 98 THR A O 1
ATOM 738 N N . TYR A 1 99 ? 4.124 -6.012 -4.837 1.00 95.38 99 TYR A N 1
ATOM 739 C CA . TYR A 1 99 ? 3.655 -7.327 -4.456 1.00 95.38 99 TYR A CA 1
ATOM 740 C C . TYR A 1 99 ? 3.731 -8.304 -5.632 1.00 95.38 99 TYR A C 1
ATOM 742 O O . TYR A 1 99 ? 3.277 -7.998 -6.735 1.00 95.38 99 TYR A O 1
ATOM 750 N N . PHE A 1 100 ? 4.176 -9.524 -5.363 1.00 94.19 100 PHE A N 1
ATOM 751 C CA . PHE A 1 100 ? 4.039 -10.672 -6.250 1.00 94.19 100 PHE A CA 1
ATOM 752 C C . PHE A 1 100 ? 3.795 -11.941 -5.429 1.00 94.19 100 PHE A C 1
ATOM 754 O O . PHE A 1 100 ? 4.018 -11.966 -4.219 1.00 94.19 100 PHE A O 1
ATOM 761 N N . ALA A 1 101 ? 3.299 -12.994 -6.076 1.00 90.69 101 ALA A N 1
ATOM 762 C CA . ALA A 1 101 ? 3.077 -14.283 -5.433 1.00 90.69 101 ALA A CA 1
ATOM 763 C C . ALA A 1 101 ? 3.818 -15.390 -6.180 1.00 90.69 101 ALA A C 1
ATOM 765 O O . ALA A 1 101 ? 3.655 -15.522 -7.392 1.00 90.69 101 ALA A O 1
ATOM 766 N N . THR A 1 102 ? 4.568 -16.200 -5.438 1.00 89.00 102 THR A N 1
ATOM 767 C CA . THR A 1 102 ? 5.322 -17.348 -5.951 1.00 89.00 102 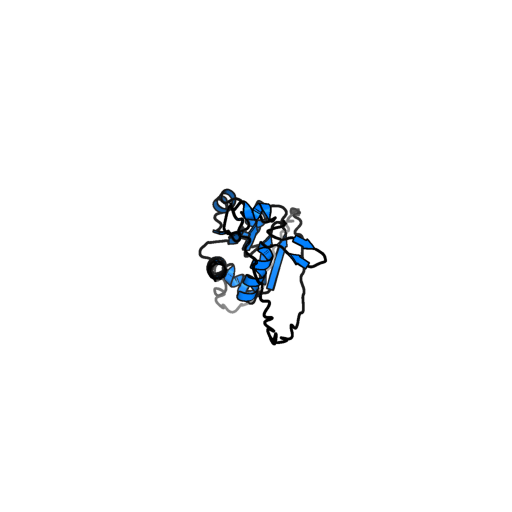THR A CA 1
ATOM 768 C C . THR A 1 102 ? 5.147 -18.508 -4.980 1.00 89.00 102 THR A C 1
ATOM 770 O O . THR A 1 102 ? 5.245 -18.315 -3.772 1.00 89.00 102 THR A O 1
ATOM 773 N N . ASP A 1 103 ? 4.829 -19.700 -5.487 1.00 86.94 103 ASP A N 1
ATOM 774 C CA . ASP A 1 103 ? 4.678 -20.926 -4.684 1.00 86.94 103 ASP A CA 1
ATOM 775 C C . ASP A 1 103 ? 3.711 -20.796 -3.490 1.00 86.94 103 ASP A C 1
ATOM 777 O O . ASP A 1 103 ? 3.905 -21.378 -2.425 1.00 86.94 103 ASP A O 1
ATOM 781 N N . GLY A 1 104 ? 2.653 -19.995 -3.655 1.00 84.62 104 GLY A N 1
ATOM 782 C CA . GLY A 1 104 ? 1.662 -19.730 -2.606 1.00 84.62 104 GLY A CA 1
ATOM 783 C C . GLY A 1 104 ? 2.108 -18.715 -1.548 1.00 84.62 104 GLY A C 1
ATOM 784 O O . GLY A 1 104 ? 1.327 -18.383 -0.654 1.00 84.62 104 GLY A O 1
ATOM 785 N N . PHE A 1 105 ? 3.319 -18.169 -1.661 1.00 86.69 105 PHE A N 1
ATOM 786 C CA . PHE A 1 105 ? 3.828 -17.122 -0.791 1.00 86.69 105 PHE A CA 1
ATOM 787 C C . PHE A 1 105 ? 3.769 -15.762 -1.465 1.00 86.69 105 PHE A C 1
ATOM 789 O O . PHE A 1 105 ? 4.067 -15.583 -2.642 1.00 86.69 105 PHE A O 1
ATOM 796 N N . GLN A 1 106 ? 3.358 -14.789 -0.670 1.00 91.12 106 GLN A N 1
ATOM 797 C CA . GLN A 1 106 ? 3.279 -13.393 -1.050 1.00 91.12 106 GLN A CA 1
ATOM 798 C C . GLN A 1 106 ? 4.609 -12.702 -0.740 1.00 91.12 106 GLN A C 1
ATOM 800 O O . GLN A 1 106 ? 5.168 -12.905 0.339 1.00 91.12 106 GLN A O 1
ATOM 805 N N . HIS A 1 107 ? 5.111 -11.890 -1.654 1.00 92.00 107 HIS A N 1
ATOM 806 C CA . HIS A 1 107 ? 6.418 -11.248 -1.575 1.00 92.00 107 HIS A CA 1
ATOM 807 C C . HIS A 1 107 ? 6.355 -9.843 -2.159 1.00 92.00 107 HIS A C 1
ATOM 809 O O . HIS A 1 107 ? 5.356 -9.461 -2.762 1.00 92.00 107 HIS A O 1
ATOM 815 N N . GLY A 1 108 ? 7.439 -9.096 -1.996 1.00 93.12 108 GLY A N 1
ATOM 816 C CA . GLY A 1 108 ? 7.611 -7.761 -2.548 1.00 93.12 108 GLY A CA 1
ATOM 817 C C . GLY A 1 108 ? 8.036 -6.810 -1.448 1.00 93.12 108 GLY A C 1
ATOM 818 O O . GLY A 1 108 ? 7.474 -6.836 -0.358 1.00 93.12 108 GLY A O 1
ATOM 819 N N . PHE A 1 109 ? 9.012 -5.954 -1.740 1.00 93.19 109 PHE A N 1
ATOM 820 C CA . PHE A 1 109 ? 9.562 -5.008 -0.766 1.00 93.19 109 PHE A CA 1
ATOM 821 C C . PHE A 1 109 ? 8.466 -4.215 -0.035 1.00 93.19 109 PHE A C 1
ATOM 823 O O . PHE A 1 109 ? 8.426 -4.166 1.192 1.00 93.19 109 PHE A O 1
ATOM 830 N N . GLY A 1 110 ? 7.525 -3.642 -0.785 1.00 94.69 110 GLY A N 1
ATOM 831 C CA . GLY A 1 110 ? 6.421 -2.884 -0.213 1.00 94.69 110 GLY A CA 1
ATOM 832 C C . GLY A 1 110 ? 5.439 -3.738 0.589 1.00 94.69 110 GLY A C 1
ATOM 833 O O . GLY A 1 110 ? 4.870 -3.239 1.560 1.00 94.69 110 GLY A O 1
ATOM 834 N N . PHE A 1 111 ? 5.248 -5.005 0.212 1.00 96.00 111 PHE A N 1
ATOM 835 C CA . PHE A 1 111 ? 4.385 -5.941 0.928 1.00 96.00 111 PHE A CA 1
ATOM 836 C C . PHE A 1 111 ? 5.025 -6.468 2.219 1.00 96.00 111 PHE A C 1
ATOM 838 O O . PHE A 1 111 ? 4.345 -6.627 3.229 1.00 96.00 111 PHE A O 1
ATOM 845 N N . ASP A 1 112 ? 6.337 -6.679 2.227 1.00 94.75 112 ASP A N 1
ATOM 846 C CA . ASP A 1 112 ? 7.059 -7.100 3.427 1.00 94.75 112 ASP A CA 1
ATOM 847 C C . ASP A 1 112 ? 7.039 -6.008 4.501 1.00 94.75 112 ASP A C 1
ATOM 849 O O . ASP A 1 112 ? 6.826 -6.297 5.676 1.00 94.75 112 ASP A O 1
ATOM 853 N N . LEU A 1 113 ? 7.139 -4.736 4.105 1.00 95.31 113 LEU A N 1
ATOM 854 C CA . LEU A 1 113 ? 6.939 -3.621 5.032 1.00 95.31 113 LEU A CA 1
ATOM 855 C C . LEU A 1 113 ? 5.500 -3.569 5.570 1.00 95.31 113 LEU A C 1
ATOM 857 O O . LEU A 1 113 ? 5.277 -3.240 6.734 1.00 95.31 113 LEU A O 1
ATOM 861 N N . VAL A 1 114 ? 4.513 -3.890 4.727 1.00 96.50 114 VAL A N 1
ATOM 862 C CA . VAL A 1 114 ? 3.103 -3.936 5.131 1.00 96.50 114 VAL A CA 1
ATOM 863 C C . VAL A 1 114 ? 2.891 -5.007 6.193 1.00 96.50 114 VAL A C 1
ATOM 865 O O . VAL A 1 114 ? 2.131 -4.773 7.126 1.00 96.50 114 VAL A O 1
ATOM 868 N N . ARG A 1 115 ? 3.541 -6.171 6.061 1.00 96.06 115 ARG A N 1
ATOM 869 C CA . ARG A 1 115 ? 3.478 -7.242 7.066 1.00 96.06 115 ARG A CA 1
ATOM 870 C C . ARG A 1 115 ? 3.906 -6.738 8.430 1.00 96.06 115 ARG A C 1
ATOM 872 O O . ARG A 1 115 ? 3.133 -6.844 9.371 1.00 96.06 115 ARG A O 1
ATOM 879 N N . THR A 1 116 ? 5.068 -6.095 8.503 1.00 95.69 116 THR A N 1
ATOM 880 C CA . THR A 1 116 ? 5.549 -5.480 9.744 1.00 95.69 116 THR A CA 1
ATOM 881 C C . THR A 1 116 ? 4.552 -4.457 10.288 1.00 95.69 116 THR A C 1
ATOM 883 O O . THR A 1 116 ? 4.288 -4.426 11.485 1.00 95.69 116 THR A O 1
ATOM 886 N N . TYR A 1 117 ? 3.956 -3.640 9.417 1.00 96.62 117 TYR A N 1
ATOM 887 C CA . TYR A 1 117 ? 2.957 -2.659 9.830 1.00 96.62 117 TYR A CA 1
ATOM 888 C C . TYR A 1 117 ? 1.672 -3.298 10.379 1.00 96.62 117 TYR A C 1
ATOM 890 O O . TYR A 1 117 ? 1.163 -2.857 11.407 1.00 96.62 117 TYR A O 1
ATOM 898 N N . ALA A 1 118 ? 1.157 -4.346 9.738 1.00 97.25 118 ALA A N 1
ATOM 899 C CA . ALA A 1 118 ? -0.011 -5.078 10.220 1.00 97.25 118 ALA A CA 1
ATOM 900 C C . ALA A 1 118 ? 0.278 -5.810 11.541 1.00 97.25 118 ALA A C 1
ATOM 902 O O . ALA A 1 118 ? -0.552 -5.767 12.448 1.00 97.25 118 ALA A O 1
ATOM 903 N N . ASP A 1 119 ? 1.477 -6.382 11.687 1.00 96.94 119 ASP A N 1
ATOM 904 C CA . ASP A 1 119 ? 1.939 -7.000 12.932 1.00 96.94 119 ASP A CA 1
ATOM 905 C C . ASP A 1 119 ? 2.002 -5.972 14.076 1.00 96.94 119 ASP A C 1
ATOM 907 O O . ASP A 1 119 ? 1.558 -6.259 15.188 1.00 96.94 119 ASP A O 1
ATOM 911 N N . GLU A 1 120 ? 2.490 -4.750 13.816 1.00 95.62 120 GLU A N 1
ATOM 912 C CA . GLU A 1 120 ? 2.474 -3.658 14.803 1.00 95.62 120 GLU A CA 1
ATOM 913 C C . GLU A 1 120 ? 1.057 -3.209 15.179 1.00 95.62 120 GLU A C 1
ATOM 915 O O . GLU A 1 120 ? 0.808 -2.804 16.318 1.00 95.62 120 GLU A O 1
ATOM 920 N N . LEU A 1 121 ? 0.128 -3.252 14.224 1.00 96.38 121 LEU A N 1
ATOM 921 C CA . LEU A 1 121 ? -1.286 -2.981 14.464 1.00 96.38 121 LEU A CA 1
ATOM 922 C C . LEU A 1 121 ? -2.001 -4.142 15.174 1.00 96.38 121 LEU A C 1
ATOM 924 O O . LEU A 1 121 ? -3.072 -3.922 15.736 1.00 96.38 121 LEU A O 1
ATOM 928 N N . GLY A 1 122 ? -1.420 -5.345 15.167 1.00 97.62 122 GLY A N 1
ATOM 929 C CA . GLY A 1 122 ? -2.021 -6.558 15.716 1.00 97.62 122 GLY A CA 1
ATOM 930 C C . GLY A 1 122 ? -3.180 -7.107 14.880 1.00 97.62 122 GLY A C 1
ATOM 931 O O . GLY A 1 122 ? -4.090 -7.699 15.452 1.00 97.62 122 GLY A O 1
ATOM 932 N N . VAL A 1 123 ? -3.168 -6.898 13.559 1.00 98.31 123 VAL A N 1
ATOM 933 C CA . VAL A 1 123 ? -4.265 -7.271 12.645 1.00 98.31 123 VAL A CA 1
ATOM 934 C C . VAL A 1 123 ? -3.802 -8.204 11.529 1.00 98.31 123 VAL A C 1
ATOM 936 O O . VAL A 1 123 ? -2.636 -8.196 11.139 1.00 98.31 123 VAL A O 1
ATOM 939 N N . ASP A 1 124 ? -4.736 -8.970 10.969 1.00 98.12 124 ASP A N 1
ATOM 940 C CA . ASP A 1 124 ? -4.487 -9.807 9.796 1.00 98.12 124 ASP A CA 1
ATOM 941 C C . ASP A 1 124 ? -4.415 -8.972 8.507 1.00 98.12 124 ASP A C 1
ATOM 943 O O . ASP A 1 124 ? -4.887 -7.837 8.448 1.00 98.12 124 ASP A O 1
ATOM 947 N N . ILE A 1 125 ? -3.855 -9.537 7.434 1.00 97.38 125 ILE A N 1
ATOM 948 C CA . ILE A 1 125 ? -3.783 -8.879 6.121 1.00 97.38 125 ILE A CA 1
ATOM 949 C C . ILE A 1 125 ? -4.756 -9.521 5.135 1.00 97.38 125 ILE A C 1
ATOM 951 O O . ILE A 1 125 ? -4.716 -10.726 4.894 1.00 97.38 125 ILE A O 1
ATOM 955 N N . ASN A 1 126 ? -5.544 -8.681 4.464 1.00 97.31 126 ASN A N 1
ATOM 956 C CA . ASN A 1 126 ? -6.335 -9.050 3.295 1.00 97.31 126 ASN A CA 1
ATOM 957 C C . ASN A 1 126 ? -5.856 -8.276 2.058 1.00 97.31 126 ASN A C 1
ATOM 959 O O . ASN A 1 126 ? -6.260 -7.137 1.818 1.00 97.31 126 ASN A O 1
ATOM 963 N N . LEU A 1 127 ? -4.988 -8.888 1.253 1.00 96.88 127 LEU A N 1
ATOM 964 C CA . LEU A 1 127 ? -4.485 -8.262 0.032 1.00 96.88 127 LEU A CA 1
ATOM 965 C C . LEU A 1 127 ? -5.421 -8.514 -1.156 1.00 96.88 127 LEU A C 1
ATOM 967 O O . LEU A 1 127 ? -5.670 -9.654 -1.550 1.00 96.88 127 LEU A O 1
ATOM 971 N N . LYS A 1 128 ? -5.872 -7.425 -1.780 1.00 97.00 128 LYS A N 1
ATOM 972 C CA . LYS A 1 128 ? -6.645 -7.405 -3.023 1.00 97.00 128 LYS A CA 1
ATOM 973 C C . LYS A 1 128 ? -5.763 -6.890 -4.156 1.00 97.00 128 LYS A C 1
ATOM 975 O O . LYS A 1 128 ? -5.345 -5.732 -4.143 1.00 97.00 128 LYS A O 1
ATOM 980 N N . ALA A 1 129 ? -5.491 -7.744 -5.137 1.00 96.88 129 ALA A N 1
ATOM 981 C CA . ALA A 1 129 ? -4.743 -7.364 -6.328 1.00 96.88 129 ALA A CA 1
ATOM 982 C C . ALA A 1 129 ? -5.659 -6.665 -7.347 1.00 96.88 129 ALA A C 1
ATOM 984 O O . ALA A 1 129 ? -6.738 -7.166 -7.663 1.00 96.88 129 ALA A O 1
ATOM 985 N N . TYR A 1 130 ? -5.208 -5.532 -7.880 1.00 97.69 130 TYR A N 1
ATOM 986 C CA . TYR A 1 130 ? -5.890 -4.747 -8.907 1.00 97.69 130 TYR A CA 1
ATOM 987 C C . TYR A 1 130 ? -5.045 -4.674 -10.178 1.00 97.69 130 TYR A C 1
ATOM 989 O O . TYR A 1 130 ? -3.818 -4.688 -10.130 1.00 97.69 130 TYR A O 1
ATOM 997 N N . ALA A 1 131 ? -5.714 -4.554 -11.326 1.00 95.69 131 ALA A N 1
ATOM 998 C CA . ALA A 1 131 ? -5.060 -4.558 -12.635 1.00 95.69 131 ALA A CA 1
ATOM 999 C C . ALA A 1 131 ? -4.199 -3.314 -12.911 1.00 95.69 131 ALA A C 1
ATOM 1001 O O . ALA A 1 131 ? -3.292 -3.366 -13.735 1.00 95.69 131 ALA A O 1
ATOM 1002 N N . ASN A 1 132 ? -4.509 -2.178 -12.282 1.00 96.94 132 ASN A N 1
ATOM 1003 C CA . ASN A 1 132 ? -3.788 -0.928 -12.490 1.00 96.94 132 ASN A CA 1
ATOM 1004 C C . ASN A 1 132 ? -3.932 0.021 -11.295 1.00 96.94 132 ASN A C 1
ATOM 1006 O O . ASN A 1 132 ? -4.797 -0.147 -10.431 1.00 96.94 132 ASN A O 1
ATOM 1010 N N . GLU A 1 133 ? -3.080 1.044 -11.295 1.00 97.81 133 GLU A N 1
ATOM 1011 C CA . GLU A 1 133 ? -2.964 2.025 -10.216 1.00 97.81 133 GLU A CA 1
ATOM 1012 C C . GLU A 1 133 ? -4.262 2.798 -9.979 1.00 97.81 133 GLU A C 1
ATOM 1014 O O . GLU A 1 133 ? -4.654 3.039 -8.840 1.00 97.81 133 GLU A O 1
ATOM 1019 N N . GLU A 1 134 ? -4.976 3.161 -11.044 1.00 97.44 134 GLU A N 1
ATOM 1020 C CA . GLU A 1 134 ? -6.225 3.908 -10.923 1.00 97.44 134 GLU A CA 1
ATOM 1021 C C . GLU A 1 134 ? -7.318 3.073 -10.245 1.00 97.44 134 GLU A C 1
ATOM 1023 O O . GLU A 1 134 ? -8.027 3.577 -9.373 1.00 97.44 134 GLU A O 1
ATOM 1028 N N . ALA A 1 135 ? -7.432 1.791 -10.598 1.00 98.00 135 ALA A N 1
ATOM 1029 C CA . ALA A 1 135 ? -8.382 0.870 -9.985 1.00 98.00 135 ALA A CA 1
ATOM 1030 C C . ALA A 1 135 ? -8.087 0.661 -8.490 1.00 98.00 135 ALA A C 1
ATOM 1032 O O . ALA A 1 135 ? -9.001 0.760 -7.669 1.00 98.00 135 ALA A O 1
ATOM 1033 N N . ALA A 1 136 ? -6.815 0.460 -8.126 1.00 98.31 136 ALA A N 1
ATOM 1034 C CA . ALA A 1 136 ? -6.398 0.310 -6.732 1.00 98.31 136 ALA A CA 1
ATOM 1035 C C . ALA A 1 136 ? -6.707 1.564 -5.894 1.00 98.31 136 ALA A C 1
ATOM 1037 O O . ALA A 1 136 ? -7.274 1.478 -4.804 1.00 98.31 136 ALA A O 1
ATOM 1038 N N . LEU A 1 137 ? -6.387 2.752 -6.417 1.00 98.00 137 LEU A N 1
ATOM 1039 C CA . LEU A 1 137 ? -6.644 4.010 -5.714 1.00 98.00 137 LEU A CA 1
ATOM 1040 C C . LEU A 1 137 ? -8.139 4.356 -5.644 1.00 98.00 137 LEU A C 1
ATOM 1042 O O . LEU A 1 137 ? -8.588 4.950 -4.661 1.00 98.00 137 LEU A O 1
ATOM 1046 N N . LYS A 1 138 ? -8.937 3.963 -6.645 1.00 96.81 138 LYS A N 1
ATOM 1047 C CA . LYS A 1 138 ? -10.402 4.077 -6.584 1.00 96.81 138 LYS A CA 1
ATOM 1048 C C . LYS A 1 138 ? -10.991 3.197 -5.485 1.00 96.81 138 LYS A C 1
ATOM 1050 O O . LYS A 1 138 ? -11.846 3.703 -4.766 1.00 96.81 138 LYS A O 1
ATOM 1055 N N . ALA A 1 139 ? -10.508 1.964 -5.327 1.00 97.50 139 ALA A N 1
ATOM 1056 C CA . ALA A 1 139 ? -10.938 1.057 -4.261 1.00 97.50 139 ALA A CA 1
ATOM 1057 C C . ALA A 1 139 ? -10.638 1.610 -2.859 1.00 97.50 139 ALA A C 1
ATOM 1059 O O . ALA A 1 139 ? -11.473 1.552 -1.961 1.00 97.50 139 ALA A O 1
ATOM 1060 N N . LEU A 1 140 ? -9.468 2.226 -2.676 1.00 96.62 140 LEU A N 1
ATOM 1061 C CA . LEU A 1 140 ? -9.154 2.944 -1.439 1.00 96.62 140 LEU A CA 1
ATOM 1062 C C . LEU A 1 140 ? -10.129 4.109 -1.196 1.00 96.62 140 LEU A C 1
ATOM 1064 O O . LEU A 1 140 ? -10.610 4.323 -0.085 1.00 96.62 140 LEU A O 1
ATOM 1068 N N . ARG A 1 141 ? -10.451 4.876 -2.242 1.00 94.50 141 ARG A N 1
ATOM 1069 C CA . ARG A 1 141 ? -11.345 6.038 -2.131 1.00 94.50 141 ARG A CA 1
ATOM 1070 C C . ARG A 1 141 ? -12.800 5.646 -1.844 1.00 94.50 141 ARG A C 1
ATOM 1072 O O . ARG A 1 141 ? -13.483 6.377 -1.123 1.00 94.50 141 ARG A O 1
ATOM 1079 N N . SER A 1 142 ? -13.282 4.538 -2.410 1.00 93.25 142 SER A N 1
ATOM 1080 C CA . SER A 1 142 ? -14.625 3.996 -2.153 1.00 93.25 142 SER A CA 1
ATOM 1081 C C . SER A 1 142 ? -14.753 3.343 -0.776 1.00 93.25 142 SER A C 1
ATOM 1083 O O . SER A 1 142 ? -15.871 3.230 -0.283 1.00 93.25 142 SER A O 1
ATOM 1085 N N . GLY A 1 143 ? -13.636 2.988 -0.131 1.00 93.38 143 GLY A N 1
ATOM 1086 C CA . GLY A 1 143 ? -13.624 2.259 1.139 1.00 93.38 143 GLY A CA 1
ATOM 1087 C C . GLY A 1 143 ? -13.606 0.738 0.972 1.00 93.38 143 GLY A C 1
ATOM 1088 O O . GLY A 1 143 ? -13.804 0.022 1.945 1.00 93.38 143 GLY A O 1
ATOM 1089 N N . ASP A 1 144 ? -13.346 0.237 -0.240 1.00 95.56 144 ASP A N 1
ATOM 1090 C CA . ASP A 1 144 ? -13.168 -1.196 -0.511 1.00 95.56 144 ASP A CA 1
ATOM 1091 C C . ASP A 1 144 ? -11.791 -1.721 -0.054 1.00 95.56 144 ASP A C 1
ATOM 1093 O O . ASP A 1 144 ? -11.555 -2.938 -0.042 1.00 95.56 144 ASP A O 1
ATOM 1097 N N . ALA A 1 145 ? -10.878 -0.808 0.287 1.00 97.44 145 ALA A N 1
ATOM 1098 C CA . ALA A 1 145 ? -9.585 -1.060 0.907 1.00 97.44 145 ALA A CA 1
ATOM 1099 C C . ALA A 1 145 ? -9.238 0.055 1.907 1.00 97.44 145 ALA A C 1
ATOM 1101 O O . ALA A 1 145 ? -9.657 1.201 1.736 1.00 97.44 145 ALA A O 1
ATOM 1102 N N . ASP A 1 146 ? -8.432 -0.278 2.911 1.00 97.38 146 ASP A N 1
ATOM 1103 C CA . ASP A 1 146 ? -8.021 0.622 3.996 1.00 97.38 146 ASP A CA 1
ATOM 1104 C C . ASP A 1 146 ? -6.722 1.368 3.666 1.00 97.38 146 ASP A C 1
ATOM 1106 O O . ASP A 1 146 ? -6.498 2.505 4.090 1.00 97.38 146 ASP A O 1
ATOM 1110 N N . MET A 1 147 ? -5.869 0.735 2.860 1.00 97.38 147 MET A N 1
ATOM 1111 C CA . MET A 1 147 ? -4.677 1.339 2.276 1.00 97.38 147 MET A CA 1
ATOM 1112 C C . MET A 1 147 ? -4.437 0.811 0.861 1.00 97.38 147 MET A C 1
ATOM 1114 O O . MET A 1 147 ? -4.971 -0.228 0.469 1.00 97.38 147 MET A O 1
ATOM 1118 N N . ALA A 1 148 ? -3.596 1.502 0.095 1.00 98.12 148 ALA A N 1
ATOM 1119 C CA . ALA A 1 148 ? -3.138 1.024 -1.203 1.00 98.12 148 ALA A CA 1
ATOM 1120 C C . ALA A 1 148 ? -1.611 0.925 -1.271 1.00 98.12 148 ALA A C 1
ATOM 1122 O O . ALA A 1 148 ? -0.902 1.821 -0.811 1.00 98.12 148 ALA A O 1
ATOM 1123 N N . LEU A 1 149 ? -1.120 -0.149 -1.886 1.00 98.12 149 LEU A N 1
ATOM 1124 C CA . LEU A 1 149 ? 0.290 -0.423 -2.142 1.00 98.12 149 LEU A CA 1
ATOM 1125 C C . LEU A 1 149 ? 0.547 -0.341 -3.650 1.00 98.12 149 LEU A C 1
ATOM 1127 O O . LEU A 1 149 ? 0.187 -1.238 -4.411 1.00 98.12 149 LEU A O 1
ATOM 1131 N N . THR A 1 150 ? 1.128 0.775 -4.078 1.00 97.19 150 THR A N 1
ATOM 1132 C CA . THR A 1 150 ? 1.134 1.193 -5.488 1.00 97.19 150 THR A CA 1
ATOM 1133 C C . THR A 1 150 ? 2.445 1.859 -5.880 1.00 97.19 150 THR A C 1
ATOM 1135 O O . THR A 1 150 ? 3.210 2.311 -5.022 1.00 97.19 150 THR A O 1
ATOM 1138 N N . THR A 1 151 ? 2.672 1.989 -7.187 1.00 96.38 151 THR A N 1
ATOM 1139 C CA . THR A 1 151 ? 3.716 2.850 -7.770 1.00 96.38 151 THR A CA 1
ATOM 1140 C C . THR A 1 151 ? 3.149 4.106 -8.440 1.00 96.38 151 THR A C 1
ATOM 1142 O O . THR A 1 151 ? 3.847 4.814 -9.176 1.00 96.38 151 THR A O 1
ATOM 1145 N N . 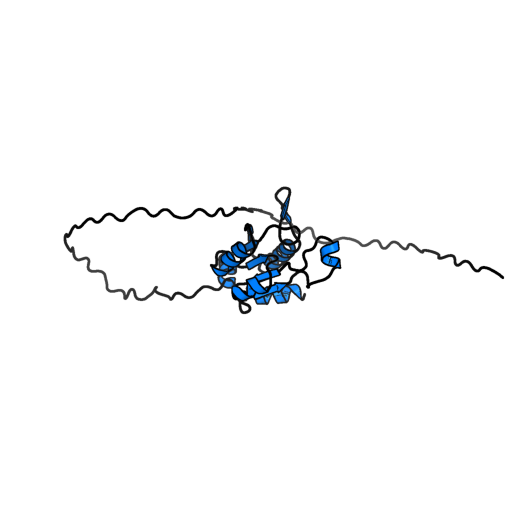ALA A 1 152 ? 1.877 4.405 -8.154 1.00 95.81 152 ALA A N 1
ATOM 1146 C CA . ALA A 1 152 ? 1.121 5.510 -8.715 1.00 95.81 152 ALA A CA 1
ATOM 1147 C C . ALA A 1 152 ? 1.869 6.851 -8.649 1.00 95.81 152 ALA A C 1
ATOM 1149 O O . ALA A 1 152 ? 2.527 7.200 -7.663 1.00 95.81 152 ALA A O 1
ATOM 1150 N N . SER A 1 153 ? 1.710 7.657 -9.701 1.00 94.06 153 SER A N 1
ATOM 1151 C CA . SER A 1 153 ? 2.284 9.002 -9.746 1.00 94.06 153 SER A CA 1
ATOM 1152 C C . SER A 1 153 ? 1.690 9.917 -8.668 1.00 94.06 153 SER A C 1
ATOM 1154 O O . SER A 1 153 ? 0.521 9.793 -8.296 1.00 94.06 153 SER A O 1
ATOM 1156 N N . THR A 1 154 ? 2.471 10.900 -8.210 1.00 92.19 154 THR A N 1
ATOM 1157 C CA . THR A 1 154 ? 1.981 11.950 -7.302 1.00 92.19 154 THR A CA 1
ATOM 1158 C C . THR A 1 154 ? 0.774 12.679 -7.894 1.00 92.19 154 THR A C 1
ATOM 1160 O O . THR A 1 154 ? -0.192 12.914 -7.182 1.00 92.19 154 THR A O 1
ATOM 1163 N N . LYS A 1 155 ? 0.776 12.936 -9.213 1.00 94.75 155 LYS A N 1
ATOM 1164 C CA . LYS A 1 155 ? -0.340 13.575 -9.928 1.00 94.75 155 LYS A CA 1
ATOM 1165 C C . LYS A 1 155 ? -1.656 12.817 -9.732 1.00 94.75 155 LYS A C 1
ATOM 1167 O O . LYS A 1 155 ? -2.648 13.433 -9.358 1.00 94.75 155 LYS A O 1
ATOM 1172 N N . LEU A 1 156 ? -1.653 11.498 -9.941 1.00 95.12 156 LEU A N 1
ATOM 1173 C CA . LEU A 1 156 ? -2.854 10.671 -9.794 1.00 95.12 156 LEU A CA 1
ATOM 1174 C C . LEU A 1 156 ? -3.364 10.667 -8.344 1.00 95.12 156 LEU A C 1
ATOM 1176 O O . LEU A 1 156 ? -4.559 10.811 -8.103 1.00 95.12 156 LEU A O 1
ATOM 1180 N N . LYS A 1 157 ? -2.455 10.559 -7.369 1.00 95.19 157 LYS A N 1
ATOM 1181 C CA . LYS A 1 157 ? -2.806 10.578 -5.941 1.00 95.19 157 LYS A CA 1
ATOM 1182 C C . LYS A 1 157 ? -3.395 11.923 -5.508 1.00 95.19 157 LYS A C 1
ATOM 1184 O O . LYS A 1 157 ? -4.416 11.942 -4.825 1.00 95.19 157 LYS A O 1
ATOM 1189 N N . SER A 1 158 ? -2.821 13.034 -5.974 1.00 92.75 158 SER A N 1
ATOM 1190 C CA . SER A 1 158 ? -3.348 14.381 -5.730 1.00 92.75 158 SER A CA 1
ATOM 1191 C C . SER A 1 158 ? -4.717 14.599 -6.375 1.00 92.75 158 SER A C 1
ATOM 1193 O O . SER A 1 158 ? -5.597 15.152 -5.730 1.00 92.75 158 SER A O 1
ATOM 1195 N N . GLN A 1 159 ? -4.942 14.116 -7.603 1.00 94.38 159 GLN A N 1
ATOM 1196 C CA . GLN A 1 159 ? -6.256 14.190 -8.263 1.00 94.38 159 GLN A CA 1
ATOM 1197 C C . GLN A 1 159 ? -7.356 13.454 -7.487 1.00 94.38 159 GLN A C 1
ATOM 1199 O O . GLN A 1 159 ? -8.520 13.841 -7.544 1.00 94.38 159 GLN A O 1
ATOM 1204 N N . LEU A 1 160 ? -6.989 12.401 -6.755 1.00 93.62 160 LEU A N 1
ATOM 1205 C CA . LEU A 1 160 ? -7.902 11.626 -5.919 1.00 93.62 160 LEU A CA 1
ATOM 1206 C C . LEU A 1 160 ? -7.954 12.113 -4.460 1.00 93.62 160 LEU A C 1
ATOM 1208 O O . LEU A 1 160 ? -8.665 11.507 -3.661 1.00 93.62 160 LEU A O 1
ATOM 1212 N N . ASN A 1 161 ? -7.248 13.200 -4.122 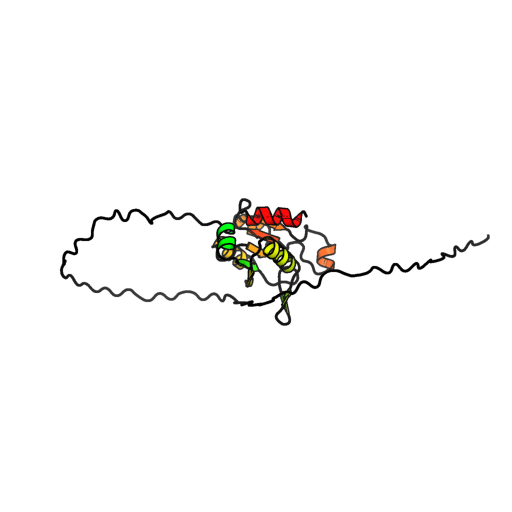1.00 93.00 161 ASN A N 1
ATOM 1213 C CA . ASN A 1 161 ? -7.122 13.750 -2.766 1.00 93.00 161 ASN A CA 1
ATOM 1214 C C . ASN A 1 161 ? -6.636 12.723 -1.729 1.00 93.00 161 ASN A C 1
ATOM 1216 O O . ASN A 1 161 ? -7.102 12.705 -0.591 1.00 93.00 161 ASN A O 1
ATOM 1220 N N . LEU A 1 162 ? -5.703 11.856 -2.125 1.00 94.56 162 LEU A N 1
ATOM 1221 C CA . LEU A 1 162 ? -5.153 10.811 -1.267 1.00 94.56 162 LEU A CA 1
ATOM 1222 C C . LEU A 1 162 ? -3.817 11.239 -0.652 1.00 94.56 162 LEU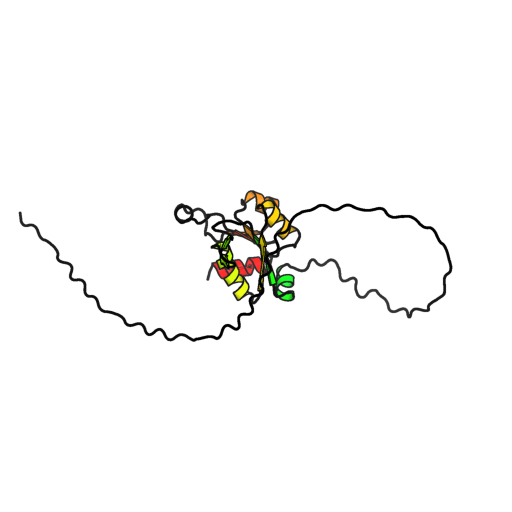 A C 1
ATOM 1224 O O . LEU A 1 162 ? -3.017 11.936 -1.279 1.00 94.56 162 LEU A O 1
ATOM 1228 N N . SER A 1 163 ? -3.552 10.769 0.566 1.00 94.12 163 SER A N 1
ATOM 1229 C CA . SER A 1 163 ? -2.247 10.918 1.218 1.00 94.12 163 SER A CA 1
ATOM 1230 C C . SER A 1 163 ? -1.354 9.745 0.863 1.00 94.12 163 SER A C 1
ATOM 1232 O O . SER A 1 163 ? -1.840 8.622 0.781 1.00 94.12 163 SER A O 1
ATOM 1234 N N . SER A 1 164 ? -0.049 9.959 0.697 1.00 93.69 164 SER A N 1
ATOM 1235 C CA . SER A 1 164 ? 0.875 8.841 0.507 1.00 93.69 164 SER A CA 1
ATOM 1236 C C . SER A 1 164 ? 2.224 9.047 1.163 1.00 93.69 164 SER A C 1
ATOM 1238 O O . SER A 1 164 ? 2.729 10.166 1.205 1.00 93.69 164 SER A O 1
ATOM 1240 N N . VAL A 1 165 ? 2.829 7.939 1.571 1.00 92.31 165 VAL A N 1
ATOM 1241 C CA . VAL A 1 165 ? 4.200 7.853 2.066 1.00 92.31 165 VAL A CA 1
ATOM 1242 C C . VAL A 1 165 ? 5.003 7.005 1.087 1.00 92.31 165 VAL A C 1
ATOM 1244 O O . VAL A 1 165 ? 4.597 5.895 0.742 1.00 92.31 165 VAL A O 1
ATOM 1247 N N . ASN A 1 166 ? 6.119 7.539 0.590 1.00 92.56 166 ASN A N 1
ATOM 1248 C CA . ASN A 1 166 ? 7.053 6.767 -0.226 1.00 92.56 166 ASN A CA 1
ATOM 1249 C C . ASN A 1 166 ? 7.863 5.855 0.702 1.00 92.56 166 ASN A C 1
ATOM 1251 O O . ASN A 1 166 ? 8.496 6.347 1.630 1.00 92.56 166 ASN A O 1
ATOM 1255 N N . VAL A 1 167 ? 7.825 4.549 0.450 1.00 91.56 167 VAL A N 1
ATOM 1256 C CA . VAL A 1 167 ? 8.526 3.552 1.277 1.00 91.56 167 VAL A CA 1
ATOM 1257 C C . VAL A 1 167 ? 9.884 3.156 0.702 1.00 91.56 167 VAL A C 1
ATOM 1259 O O . VAL A 1 167 ? 10.680 2.521 1.377 1.00 91.56 167 VAL A O 1
ATOM 1262 N N . SER A 1 168 ? 10.166 3.553 -0.537 1.00 87.19 168 SER A N 1
ATOM 1263 C CA . SER A 1 168 ? 11.455 3.360 -1.207 1.00 87.19 168 SER A CA 1
ATOM 1264 C C . SER A 1 168 ? 12.445 4.500 -0.949 1.00 87.19 168 SER A C 1
ATOM 1266 O O . SER A 1 168 ? 13.532 4.487 -1.510 1.00 87.19 168 SER A O 1
ATOM 1268 N N . CYS A 1 169 ? 12.080 5.504 -0.146 1.00 79.88 169 CYS A N 1
ATOM 1269 C CA . CYS A 1 169 ? 12.897 6.683 0.166 1.00 79.88 169 CYS A CA 1
ATOM 1270 C C . CYS A 1 169 ? 13.314 7.545 -1.050 1.00 79.88 169 CYS A C 1
ATOM 1272 O O . CYS A 1 169 ? 14.212 8.376 -0.935 1.00 79.88 169 CYS A O 1
ATOM 1274 N N . GLY A 1 170 ? 12.619 7.432 -2.191 1.00 74.19 170 GLY A N 1
ATOM 1275 C CA . GLY A 1 170 ? 12.729 8.369 -3.317 1.00 74.19 170 GLY A CA 1
ATOM 1276 C C . GLY A 1 170 ? 13.479 7.863 -4.556 1.00 74.19 170 GLY A C 1
ATOM 1277 O O . GLY A 1 170 ? 13.472 6.679 -4.880 1.00 74.19 170 GLY A O 1
ATOM 1278 N N . TYR A 1 171 ? 14.045 8.806 -5.317 1.00 73.25 171 TYR A N 1
ATOM 1279 C CA . TYR A 1 171 ? 14.618 8.584 -6.650 1.00 73.25 171 TYR A CA 1
ATOM 1280 C C . TYR A 1 171 ? 16.122 8.332 -6.586 1.00 73.25 171 TYR A C 1
ATOM 1282 O O . TYR A 1 171 ? 16.919 9.187 -6.968 1.00 73.25 171 TYR A O 1
ATOM 1290 N N . ASP A 1 172 ? 16.505 7.152 -6.115 1.00 79.69 172 ASP A N 1
ATOM 1291 C CA . ASP A 1 172 ? 17.891 6.704 -6.189 1.00 79.69 172 ASP A CA 1
ATOM 1292 C C . ASP A 1 172 ? 18.070 5.721 -7.357 1.00 79.69 172 ASP A C 1
ATOM 1294 O O . ASP A 1 172 ? 17.384 4.704 -7.462 1.00 79.69 172 ASP A O 1
ATOM 1298 N N . SER A 1 173 ? 19.013 6.034 -8.248 1.00 83.50 173 SER A N 1
ATOM 1299 C CA . SER A 1 173 ? 19.448 5.154 -9.342 1.00 83.50 173 SER A CA 1
ATOM 1300 C C . SER A 1 173 ? 19.949 3.785 -8.861 1.00 83.50 173 SER A C 1
ATOM 1302 O O . SER A 1 173 ? 19.915 2.808 -9.610 1.00 83.50 173 SER A O 1
ATOM 1304 N N . SER A 1 174 ? 20.392 3.691 -7.605 1.00 86.06 174 SER A N 1
ATOM 1305 C CA . SER A 1 174 ? 20.777 2.434 -6.978 1.00 86.06 174 SER A CA 1
ATOM 1306 C C . SER A 1 174 ? 19.573 1.506 -6.779 1.00 86.06 174 SER A C 1
ATOM 1308 O O . SER A 1 174 ? 19.713 0.299 -6.962 1.00 86.06 174 SER A O 1
ATOM 1310 N N . LEU A 1 175 ? 18.380 2.039 -6.489 1.00 86.31 175 LEU A N 1
ATOM 1311 C CA . LEU A 1 175 ? 17.171 1.240 -6.270 1.00 86.31 175 LEU A CA 1
ATOM 1312 C C . LEU A 1 175 ? 16.783 0.504 -7.548 1.00 86.31 175 LEU A C 1
ATOM 1314 O O . LEU A 1 175 ? 16.656 -0.719 -7.541 1.00 86.31 175 LEU A O 1
ATOM 1318 N N . THR A 1 176 ? 16.692 1.229 -8.664 1.00 88.19 176 THR A N 1
ATOM 1319 C CA . THR A 1 176 ? 16.329 0.637 -9.959 1.00 88.19 176 THR A CA 1
ATOM 1320 C C . THR A 1 176 ? 17.366 -0.374 -10.428 1.00 88.19 176 THR A C 1
ATOM 1322 O O . THR A 1 176 ? 16.997 -1.440 -10.917 1.00 88.19 176 THR A O 1
ATOM 1325 N N . LYS A 1 177 ? 18.660 -0.098 -10.216 1.00 89.25 177 LYS A N 1
ATOM 1326 C CA . LYS A 1 177 ? 19.746 -1.040 -10.526 1.00 89.25 177 LYS A CA 1
ATOM 1327 C C . LYS A 1 177 ? 19.624 -2.362 -9.758 1.00 89.25 177 LYS A C 1
ATOM 1329 O O . LYS A 1 177 ? 20.073 -3.389 -10.256 1.00 89.25 177 LYS A O 1
ATOM 1334 N N . ASN A 1 178 ? 19.018 -2.340 -8.574 1.00 87.88 178 ASN A N 1
ATOM 1335 C CA . ASN A 1 178 ? 18.817 -3.511 -7.723 1.00 87.88 178 ASN A CA 1
ATOM 1336 C C . ASN A 1 178 ? 17.378 -4.064 -7.785 1.00 87.88 178 ASN A C 1
ATOM 1338 O O . ASN A 1 178 ? 16.968 -4.797 -6.890 1.00 87.88 178 ASN A O 1
ATOM 1342 N N . GLY A 1 179 ? 16.601 -3.723 -8.822 1.00 86.12 179 GLY A N 1
ATOM 1343 C CA . GLY A 1 179 ? 15.253 -4.269 -9.031 1.00 86.12 179 GLY A CA 1
ATOM 1344 C C . GLY A 1 179 ? 14.162 -3.652 -8.146 1.00 86.12 179 GLY A C 1
ATOM 1345 O O . GLY A 1 179 ? 13.058 -4.189 -8.067 1.00 86.12 179 GLY A O 1
ATOM 1346 N N . LEU A 1 180 ? 14.444 -2.524 -7.487 1.00 89.69 180 LEU A N 1
ATOM 1347 C CA . LEU A 1 180 ? 13.469 -1.773 -6.702 1.00 89.69 180 LEU A CA 1
ATOM 1348 C C . LEU A 1 180 ? 12.899 -0.591 -7.486 1.00 89.69 180 LEU A C 1
ATOM 1350 O O . LEU A 1 180 ? 13.608 0.196 -8.113 1.00 89.69 180 LEU A O 1
ATOM 1354 N N . HIS A 1 181 ? 11.587 -0.420 -7.397 1.00 92.06 181 HIS A N 1
ATOM 1355 C CA . HIS A 1 181 ? 10.885 0.695 -7.996 1.00 92.06 181 HIS A CA 1
ATOM 1356 C C . HIS A 1 181 ? 10.961 1.921 -7.064 1.00 92.06 181 HIS A C 1
ATOM 1358 O O . HIS A 1 181 ? 10.517 1.847 -5.923 1.00 92.06 181 HIS A O 1
ATOM 1364 N N . PRO A 1 182 ? 11.430 3.096 -7.519 1.00 91.56 182 PRO A N 1
ATOM 1365 C CA . PRO A 1 182 ? 11.658 4.263 -6.649 1.00 91.56 182 PRO A CA 1
ATOM 1366 C C . PRO A 1 182 ? 10.361 4.927 -6.152 1.00 91.56 182 PRO A C 1
ATOM 1368 O O . PRO A 1 182 ? 10.368 5.825 -5.308 1.00 91.56 182 PRO A O 1
ATOM 1371 N N . LYS A 1 183 ? 9.216 4.520 -6.710 1.00 93.31 183 LYS A N 1
ATOM 1372 C CA . LYS A 1 183 ? 7.899 5.091 -6.398 1.00 93.31 183 LYS A CA 1
ATOM 1373 C C . LYS A 1 183 ? 6.998 4.172 -5.582 1.00 93.31 183 LYS A C 1
ATOM 1375 O O . LYS A 1 183 ? 5.809 4.476 -5.501 1.00 93.31 183 LYS A O 1
ATOM 1380 N N . VAL A 1 184 ? 7.500 3.066 -5.017 1.00 95.31 184 VAL A N 1
ATOM 1381 C CA . VAL A 1 184 ? 6.645 2.254 -4.135 1.00 95.31 184 VAL A CA 1
ATOM 1382 C C . VAL A 1 184 ? 6.166 3.142 -2.995 1.00 95.31 184 VAL A C 1
ATOM 1384 O O . VAL A 1 184 ? 6.941 3.840 -2.335 1.00 95.31 184 VAL A O 1
ATOM 1387 N N . SER A 1 185 ? 4.855 3.168 -2.806 1.00 95.25 185 SER A N 1
ATOM 1388 C CA . SER A 1 185 ? 4.234 4.016 -1.806 1.00 95.25 185 SER A CA 1
ATOM 1389 C C . SER A 1 185 ? 3.031 3.348 -1.174 1.00 95.25 185 SER A C 1
ATOM 1391 O O . SER A 1 185 ? 2.276 2.622 -1.827 1.00 95.25 185 SER A O 1
ATOM 1393 N N . TRP A 1 186 ? 2.850 3.653 0.103 1.00 96.38 186 TRP A N 1
ATOM 1394 C CA . TRP A 1 186 ? 1.614 3.409 0.820 1.00 96.38 186 TRP A CA 1
ATOM 1395 C C . TRP A 1 186 ? 0.730 4.625 0.674 1.00 96.38 186 TRP A C 1
ATOM 1397 O O . TRP A 1 186 ? 1.172 5.751 0.899 1.00 96.38 186 TRP A O 1
ATOM 1407 N N . THR A 1 187 ? -0.509 4.402 0.269 1.00 97.25 187 THR A N 1
ATOM 1408 C CA . THR A 1 187 ? -1.492 5.460 0.073 1.00 97.25 187 THR A CA 1
ATOM 1409 C C . THR A 1 187 ? -2.662 5.229 1.014 1.00 97.25 187 THR A C 1
ATOM 1411 O O . THR A 1 187 ? -3.118 4.101 1.184 1.00 97.25 187 THR A O 1
ATOM 1414 N N . PHE A 1 188 ? -3.135 6.310 1.620 1.00 96.69 188 PHE A N 1
ATOM 1415 C CA . PHE A 1 188 ? -4.208 6.342 2.601 1.00 96.69 188 PHE A CA 1
ATOM 1416 C C . PHE A 1 188 ? -5.276 7.340 2.167 1.00 96.69 188 PHE A C 1
ATOM 1418 O O . PHE A 1 188 ? -5.015 8.285 1.416 1.00 96.69 188 PHE A O 1
ATOM 1425 N N . SER A 1 189 ? -6.486 7.140 2.680 1.00 92.94 189 SER A N 1
ATOM 1426 C CA . SER A 1 189 ? -7.647 7.974 2.355 1.00 92.94 189 SER A CA 1
ATOM 1427 C C . SER A 1 189 ? -7.478 9.448 2.755 1.00 92.94 189 SER A C 1
ATOM 1429 O O . SER A 1 189 ? -8.037 10.330 2.111 1.00 92.94 189 SER A O 1
ATOM 1431 N N . SER A 1 190 ? -6.699 9.726 3.806 1.00 89.06 190 SER A N 1
ATOM 1432 C CA . SER A 1 190 ? -6.439 11.069 4.330 1.00 89.06 190 SER A CA 1
ATOM 1433 C C . SER A 1 190 ? -5.105 11.116 5.086 1.00 89.06 190 SER A C 1
ATOM 1435 O O . SER A 1 190 ? -4.745 10.124 5.723 1.00 89.06 190 SER A O 1
ATOM 1437 N N . PRO A 1 191 ? -4.383 12.256 5.106 1.00 85.75 191 PRO A N 1
ATOM 1438 C CA . PRO A 1 191 ? -3.196 12.410 5.956 1.00 85.75 191 PRO A CA 1
ATOM 1439 C C . PRO A 1 191 ? -3.541 12.422 7.454 1.00 85.75 191 PRO A C 1
ATOM 1441 O O . PRO A 1 191 ? -2.685 12.164 8.296 1.00 85.75 191 PRO A O 1
ATOM 1444 N N . ASN A 1 192 ? -4.800 12.715 7.794 1.00 88.62 192 ASN A N 1
ATOM 1445 C CA . ASN A 1 192 ? -5.270 12.749 9.175 1.00 88.62 192 ASN A CA 1
ATOM 1446 C C . ASN A 1 192 ? -5.722 11.381 9.696 1.00 88.62 192 ASN A C 1
ATOM 1448 O O . ASN A 1 192 ? -5.971 11.259 10.898 1.00 88.62 192 ASN A O 1
ATOM 1452 N N . ASP A 1 193 ? -5.808 10.374 8.823 1.00 89.06 193 ASP A N 1
ATOM 1453 C CA . ASP A 1 193 ? -6.151 9.010 9.207 1.00 89.06 193 ASP A CA 1
ATOM 1454 C C . ASP A 1 193 ? -5.087 8.451 10.174 1.00 89.06 193 ASP A C 1
ATOM 1456 O O . ASP A 1 193 ? -3.887 8.535 9.877 1.00 89.06 193 ASP A O 1
ATOM 1460 N N . PRO A 1 194 ? -5.478 7.880 11.330 1.00 93.75 194 PRO A N 1
ATOM 1461 C CA . PRO A 1 194 ? -4.533 7.232 12.232 1.00 93.75 194 PRO A CA 1
ATOM 1462 C C . PRO A 1 194 ? -3.676 6.151 11.563 1.00 93.75 194 PRO A C 1
ATOM 1464 O O . PRO A 1 194 ? -2.528 5.982 11.979 1.00 93.75 194 PRO A O 1
ATOM 1467 N N . LEU A 1 195 ? -4.175 5.473 10.518 1.00 94.50 195 LEU A N 1
ATOM 1468 C CA . LEU A 1 195 ? -3.366 4.541 9.728 1.00 94.50 195 LEU A CA 1
ATOM 1469 C C . LEU A 1 195 ? -2.151 5.259 9.116 1.00 94.50 195 LEU A C 1
ATOM 1471 O O . LEU A 1 195 ? -1.008 4.873 9.364 1.00 94.50 195 LEU A O 1
ATOM 1475 N N . SER A 1 196 ? -2.382 6.388 8.437 1.00 94.19 196 SER A N 1
ATOM 1476 C CA . SER A 1 196 ? -1.315 7.202 7.835 1.00 94.19 196 SER A CA 1
ATOM 1477 C C . SER A 1 196 ? -0.327 7.740 8.874 1.00 94.19 196 SER A C 1
ATOM 1479 O O . SER A 1 196 ? 0.871 7.815 8.609 1.00 94.19 196 SER A O 1
ATOM 1481 N N . LYS A 1 197 ? -0.800 8.150 10.056 1.00 93.19 197 LYS A N 1
ATOM 1482 C CA . LYS A 1 197 ? 0.081 8.691 11.107 1.00 93.19 197 LYS A CA 1
ATOM 1483 C C . LYS A 1 197 ? 0.969 7.608 11.714 1.00 93.19 197 LYS A C 1
ATOM 1485 O O . LYS A 1 197 ? 2.169 7.810 11.881 1.00 93.19 197 LYS A O 1
ATOM 1490 N N . LYS A 1 198 ? 0.392 6.443 12.022 1.00 93.44 198 LYS A N 1
ATOM 1491 C CA . LYS A 1 198 ? 1.137 5.305 12.580 1.00 93.44 198 LYS A CA 1
ATOM 1492 C C . LYS A 1 198 ? 2.152 4.754 11.584 1.00 93.44 198 LYS A C 1
ATOM 1494 O O . LYS A 1 198 ? 3.265 4.438 11.987 1.00 93.44 198 LYS A O 1
ATOM 1499 N N . SER A 1 199 ? 1.813 4.702 10.295 1.00 92.19 199 SER A N 1
ATOM 1500 C CA . SER A 1 199 ? 2.752 4.224 9.279 1.00 92.19 199 SER A CA 1
ATOM 1501 C C . SER A 1 199 ? 3.980 5.125 9.146 1.00 92.19 199 SER A C 1
ATOM 1503 O O . SER A 1 199 ? 5.086 4.633 8.962 1.00 92.19 199 SER A O 1
ATOM 1505 N N . GLN A 1 200 ? 3.808 6.446 9.261 1.00 89.56 200 GLN A N 1
ATOM 1506 C CA . GLN A 1 200 ? 4.931 7.390 9.244 1.00 89.56 200 GLN A CA 1
ATOM 1507 C C . GLN A 1 200 ? 5.857 7.182 10.444 1.00 89.56 200 GLN A C 1
ATOM 1509 O O . GLN A 1 200 ? 7.070 7.235 10.286 1.00 89.56 200 GLN A O 1
ATOM 1514 N N . LEU A 1 201 ? 5.297 6.909 11.626 1.00 88.06 201 LEU A N 1
ATOM 1515 C CA . LEU A 1 201 ? 6.090 6.616 12.818 1.00 88.06 201 LEU A CA 1
ATOM 1516 C C . LEU A 1 201 ? 6.903 5.324 12.660 1.00 88.06 201 LEU A C 1
ATOM 1518 O O . LEU A 1 201 ? 8.066 5.304 13.048 1.00 88.06 201 LEU A O 1
ATOM 1522 N N . LEU A 1 202 ? 6.307 4.272 12.090 1.00 88.94 202 LEU A N 1
ATOM 1523 C CA . LEU A 1 202 ? 6.996 3.005 11.831 1.00 88.94 202 LEU A CA 1
ATOM 1524 C C . LEU A 1 202 ? 8.202 3.192 10.907 1.00 88.94 202 LEU A C 1
ATOM 1526 O O . LEU A 1 202 ? 9.278 2.690 11.196 1.00 88.94 202 LEU A O 1
ATOM 1530 N N . LEU A 1 203 ? 8.039 3.940 9.816 1.00 86.00 203 LEU A N 1
ATOM 1531 C CA . LEU A 1 203 ? 9.087 4.107 8.802 1.00 86.00 203 LEU A CA 1
ATOM 1532 C C . LEU A 1 203 ? 10.276 4.972 9.259 1.00 86.00 203 LEU A C 1
ATOM 1534 O O . LEU A 1 203 ? 11.259 5.077 8.532 1.00 86.00 203 LEU A O 1
ATOM 1538 N N . VAL A 1 204 ? 10.184 5.608 10.429 1.00 85.12 204 VAL A N 1
ATOM 1539 C CA . VAL A 1 204 ? 11.244 6.451 11.012 1.00 85.12 204 VAL A CA 1
ATOM 1540 C C . VAL A 1 204 ? 11.937 5.761 12.202 1.00 85.12 204 VAL A C 1
ATOM 1542 O O . VAL A 1 204 ? 12.897 6.304 12.746 1.00 85.12 204 VAL A O 1
ATOM 1545 N N . ARG A 1 205 ? 11.469 4.577 12.618 1.00 73.25 205 ARG A N 1
ATOM 1546 C CA . ARG A 1 205 ? 12.105 3.754 13.660 1.00 73.25 205 ARG A CA 1
ATOM 1547 C C . ARG A 1 205 ? 13.214 2.882 13.088 1.00 73.25 205 ARG A C 1
ATOM 1549 O O . ARG A 1 205 ? 14.209 2.703 13.824 1.00 73.25 205 ARG A O 1
#

Radius of gyration: 27.3 Å; chains: 1; bounding box: 124×36×38 Å

Sequence (205 aa):
MQRITYRVKGSAQGAKRRISHLLRPSKRLLNTKSNIVSSTPTASGRFARTKKLAQVSSIALLSLPAQSLTTMNTKVSAYANVMLQNTLTIAAVPGDSTYFATDGFQHGFGFDLVRTYADELGVDINLKAYANEEAALKALRSGDADMALTTASTKLKSQLNLSSVNVSCGYDSSLTKNGLHPKVSWTFSSPNDPLSKKSQLLLVR